Protein AF-A0A2N3HY85-F1 (afdb_monomer_lite)

Sequence (259 aa):
MSDLEIWEGVEIRKSSYRTKFVNGALMSSPVTFGGYLIYKYGKWVYERMAYGDKKKEEIPLSPFPIDDPVVTHFHPVAFVEQMRRMGDDPYTIRITREAERWTGTNKSSMTFGTFVFGSLEGFICEPYGDETTERGKDKRIPAGIYNVKWHVSGNYPKNKYTLQHKLGKKWHLDYPSFKHGVLLVYNESVPQSRGILVHAGQDGGWTEGCILPSSKQDRNLDKWNMTMADSVETLHKIFNQIEETGIENIKLVITDETE

Structure (mmCIF, N/CA/C/O backbone):
data_AF-A0A2N3HY85-F1
#
_entry.id   AF-A0A2N3HY85-F1
#
loop_
_atom_site.group_PDB
_atom_site.id
_atom_site.type_symbol
_atom_site.label_atom_id
_atom_site.label_alt_id
_atom_site.label_comp_id
_atom_site.label_asym_id
_atom_site.label_entity_id
_atom_site.label_seq_id
_atom_site.pdbx_PDB_ins_code
_atom_site.Cartn_x
_atom_site.Cartn_y
_atom_site.Cartn_z
_atom_site.occupancy
_atom_site.B_iso_or_equiv
_atom_site.auth_seq_id
_atom_site.auth_comp_id
_atom_site.auth_asym_id
_atom_site.auth_atom_id
_atom_site.pdbx_PDB_model_num
ATOM 1 N N . MET A 1 1 ? -1.611 24.538 -15.461 1.00 31.45 1 MET A N 1
ATOM 2 C CA . MET A 1 1 ? -2.821 24.600 -16.300 1.00 31.45 1 MET A CA 1
ATOM 3 C C . MET A 1 1 ? -3.925 24.001 -15.461 1.00 31.45 1 MET A C 1
ATOM 5 O O . MET A 1 1 ? -3.745 22.906 -14.955 1.00 31.45 1 MET A O 1
ATOM 9 N N . SER A 1 2 ? -4.912 24.822 -15.117 1.00 30.91 2 SER A N 1
ATOM 10 C CA . SER A 1 2 ? -6.021 24.485 -14.220 1.00 30.91 2 SER A CA 1
ATOM 11 C C . SER A 1 2 ? -7.122 23.772 -14.998 1.00 30.91 2 SER A C 1
ATOM 13 O O . SER A 1 2 ? -7.390 24.184 -16.124 1.00 30.91 2 SER A O 1
ATOM 15 N N . ASP A 1 3 ? -7.803 22.812 -14.369 1.00 34.47 3 ASP A N 1
ATOM 16 C CA . ASP A 1 3 ? -8.883 21.944 -14.894 1.00 34.47 3 ASP A CA 1
ATOM 17 C C . ASP A 1 3 ? -10.169 22.662 -15.376 1.00 34.47 3 ASP A C 1
ATOM 19 O O . ASP A 1 3 ? -11.270 22.114 -15.366 1.00 34.47 3 ASP A O 1
ATOM 23 N N . LEU A 1 4 ? -10.060 23.919 -15.801 1.00 32.38 4 LEU A N 1
ATOM 24 C CA . LEU A 1 4 ? -11.133 24.729 -16.371 1.00 32.38 4 LEU A CA 1
ATOM 25 C C . LEU A 1 4 ? -11.137 24.731 -17.910 1.00 32.38 4 LEU A C 1
ATOM 27 O O . LEU A 1 4 ? -12.119 25.179 -18.497 1.00 32.38 4 LEU A O 1
ATOM 31 N N . GLU A 1 5 ? -10.103 24.197 -18.570 1.00 36.06 5 GLU A N 1
ATOM 32 C CA . GLU A 1 5 ? -9.986 24.212 -20.042 1.00 36.06 5 GLU A CA 1
ATOM 33 C C . GLU A 1 5 ? -10.991 23.282 -20.758 1.00 36.06 5 GLU A C 1
ATOM 35 O O . GLU A 1 5 ? -11.257 23.451 -21.945 1.00 36.06 5 GLU A O 1
ATOM 40 N N . ILE A 1 6 ? -11.666 22.371 -20.042 1.00 38.81 6 ILE A N 1
ATOM 41 C CA . ILE A 1 6 ? -12.668 21.445 -20.622 1.00 38.81 6 ILE A CA 1
ATOM 42 C C . ILE A 1 6 ? -13.990 22.154 -21.005 1.00 38.81 6 ILE A C 1
ATOM 44 O O . ILE A 1 6 ? -14.913 21.538 -21.536 1.00 38.81 6 ILE A O 1
ATOM 48 N N . TRP A 1 7 ? -14.103 23.465 -20.766 1.00 37.84 7 TRP A N 1
ATOM 49 C CA . TRP A 1 7 ? -15.328 24.239 -21.005 1.00 37.84 7 TRP A CA 1
ATOM 50 C C . TRP A 1 7 ? -15.194 25.332 -22.076 1.00 37.84 7 TRP A C 1
ATOM 52 O O . TRP A 1 7 ? -16.191 25.980 -22.397 1.00 37.84 7 TRP A O 1
ATOM 62 N N . GLU A 1 8 ? -14.013 25.522 -22.678 1.00 35.22 8 GLU A N 1
ATOM 63 C CA . GLU A 1 8 ? -13.761 26.626 -23.624 1.00 35.22 8 GLU A CA 1
ATOM 64 C C . GLU A 1 8 ? -14.504 26.495 -24.970 1.00 35.22 8 GLU A C 1
ATOM 66 O O . GLU A 1 8 ? -14.631 27.472 -25.705 1.00 35.22 8 GLU A O 1
ATOM 71 N N . GLY A 1 9 ? -15.068 25.322 -25.277 1.00 32.56 9 GLY A N 1
ATOM 72 C CA . GLY A 1 9 ? -15.841 25.074 -26.502 1.00 32.56 9 GLY A CA 1
ATOM 73 C C . GLY A 1 9 ? -17.361 25.247 -26.384 1.00 32.56 9 GLY A C 1
ATOM 74 O O . GLY A 1 9 ? -18.069 25.069 -27.376 1.00 32.56 9 GLY A O 1
ATOM 75 N N . VAL A 1 10 ? -17.903 25.555 -25.199 1.00 35.84 10 VAL A N 1
ATOM 76 C CA . VAL A 1 10 ? -19.361 25.668 -25.018 1.00 35.84 10 VAL A CA 1
ATOM 77 C C . VAL A 1 10 ? -19.816 27.088 -25.347 1.00 35.84 10 VAL A C 1
ATOM 79 O O . VAL A 1 10 ? -19.805 27.981 -24.500 1.00 35.84 10 VAL A O 1
ATOM 82 N N . GLU A 1 11 ? -20.275 27.307 -26.581 1.00 35.25 11 GLU A N 1
ATOM 83 C CA . GLU A 1 11 ? -20.960 28.549 -26.942 1.00 35.25 11 GLU A CA 1
ATOM 84 C C . GLU A 1 11 ? -22.287 28.677 -26.176 1.00 35.25 11 GLU A C 1
ATOM 86 O O . GLU A 1 11 ? -23.329 28.123 -26.540 1.00 35.25 11 GLU A O 1
ATOM 91 N N . ILE A 1 12 ? -22.268 29.455 -25.094 1.00 42.28 12 ILE A N 1
ATOM 92 C CA . ILE A 1 12 ? -23.477 29.832 -24.367 1.00 42.28 12 ILE A CA 1
ATOM 93 C C . ILE A 1 12 ? -24.260 30.814 -25.240 1.00 42.28 12 ILE A C 1
ATOM 95 O O . ILE A 1 12 ? -23.844 31.958 -25.448 1.00 42.28 12 ILE A O 1
ATOM 99 N N . ARG A 1 13 ? -25.438 30.397 -25.722 1.00 34.12 13 ARG A N 1
ATOM 100 C CA . ARG A 1 13 ? -26.382 31.305 -26.389 1.00 34.12 13 ARG A CA 1
ATOM 101 C C . ARG A 1 13 ? -26.646 32.517 -25.490 1.00 34.12 13 ARG A C 1
ATOM 103 O O . ARG A 1 13 ? -27.244 32.390 -24.420 1.00 34.12 13 ARG A O 1
ATOM 110 N N . LYS A 1 14 ? -26.252 33.709 -25.954 1.00 38.56 14 LYS A N 1
ATOM 111 C CA . LYS A 1 14 ? -26.552 35.008 -25.328 1.00 38.56 14 LYS A CA 1
ATOM 112 C C . LYS A 1 14 ? -28.037 35.356 -25.459 1.00 38.56 14 LYS A C 1
ATOM 114 O O . LYS A 1 14 ? -28.385 36.298 -26.152 1.00 38.56 14 LYS A O 1
ATOM 119 N N . SER A 1 15 ? -28.909 34.599 -24.807 1.00 42.94 15 SER A N 1
ATOM 120 C CA . SER A 1 15 ? -30.218 35.066 -24.339 1.00 42.94 15 SER A CA 1
ATOM 121 C C . SER A 1 15 ? -31.010 33.886 -23.790 1.00 42.94 15 SER A C 1
ATOM 123 O O . SER A 1 15 ? -31.698 33.184 -24.525 1.00 42.94 15 SER A O 1
ATOM 125 N N . SER A 1 16 ? -30.993 33.702 -22.478 1.00 38.34 16 SER A N 1
ATOM 126 C CA . SER A 1 16 ? -32.248 33.607 -21.735 1.00 38.34 16 SER A CA 1
ATOM 127 C C . SER A 1 16 ? -31.949 33.790 -20.252 1.00 38.34 16 SER A C 1
ATOM 129 O O . SER A 1 16 ? -30.947 33.304 -19.740 1.00 38.34 16 SER A O 1
ATOM 131 N N . TYR A 1 17 ? -32.839 34.474 -19.544 1.00 42.66 17 TYR A N 1
ATOM 132 C CA . TYR A 1 17 ? -32.814 34.668 -18.091 1.00 42.66 17 TYR A CA 1
ATOM 133 C C . TYR A 1 17 ? -32.912 33.347 -17.271 1.00 42.66 17 TYR A C 1
ATOM 135 O O . TYR A 1 17 ? -33.248 33.391 -16.091 1.00 42.66 17 TYR A O 1
ATOM 143 N N . ARG A 1 18 ? -32.689 32.165 -17.875 1.00 42.69 18 ARG A N 1
ATOM 144 C CA . ARG A 1 18 ? -33.184 30.854 -17.405 1.00 42.69 18 ARG A CA 1
ATOM 145 C C . ARG A 1 18 ? -32.121 29.813 -17.036 1.00 42.69 18 ARG A C 1
ATOM 147 O O . ARG A 1 18 ? -32.484 28.684 -16.725 1.00 42.69 18 ARG A O 1
ATOM 154 N N . THR A 1 19 ? -30.847 30.181 -17.000 1.00 40.78 19 THR A N 1
ATOM 155 C CA . THR A 1 19 ? -29.770 29.316 -16.492 1.00 40.78 19 THR A CA 1
ATOM 156 C C . THR A 1 19 ? -28.848 30.135 -15.603 1.00 40.78 19 THR A C 1
ATOM 158 O O . THR A 1 19 ? -28.268 31.127 -16.044 1.00 40.78 19 THR A O 1
ATOM 161 N N . LYS A 1 20 ? -28.734 29.733 -14.334 1.00 39.31 20 LYS A N 1
ATOM 162 C CA . LYS A 1 20 ? -27.760 30.271 -13.381 1.00 39.31 20 LYS A CA 1
ATOM 163 C C . LYS A 1 20 ? -27.067 29.114 -12.680 1.00 39.31 20 LYS A C 1
ATOM 165 O O . LYS A 1 20 ? -27.724 28.180 -12.226 1.00 39.31 20 LYS A O 1
ATOM 170 N N . PHE A 1 21 ? -25.751 29.221 -12.566 1.00 37.00 21 PHE A N 1
ATOM 171 C CA . PHE A 1 21 ? -24.976 28.413 -11.640 1.00 37.00 21 PHE A CA 1
ATOM 172 C C . PHE A 1 21 ? -25.095 29.022 -10.244 1.00 37.00 21 PHE A C 1
ATOM 174 O O . PHE A 1 21 ? -24.866 30.220 -10.068 1.00 37.00 21 PHE A O 1
ATOM 181 N N . VAL A 1 22 ? -25.463 28.209 -9.257 1.00 37.78 22 VAL A N 1
ATOM 182 C CA . VAL A 1 22 ? -25.416 28.581 -7.837 1.00 37.78 22 VAL A CA 1
ATOM 183 C C . VAL A 1 22 ? -24.735 27.434 -7.100 1.00 37.78 22 VAL A C 1
ATOM 185 O O . VAL A 1 22 ? -25.190 26.298 -7.192 1.00 37.78 22 VAL A O 1
ATOM 188 N N . ASN A 1 23 ? -23.624 27.721 -6.414 1.00 32.78 23 ASN A N 1
ATOM 189 C CA . ASN A 1 23 ? -22.824 26.745 -5.659 1.00 32.78 23 ASN A CA 1
ATOM 190 C C . ASN A 1 23 ? -22.474 25.461 -6.444 1.00 32.78 23 ASN A C 1
ATOM 192 O O . ASN A 1 23 ? -22.639 24.356 -5.938 1.00 32.78 23 ASN A O 1
ATOM 196 N N . GLY A 1 24 ? -22.014 25.601 -7.693 1.00 32.97 24 GLY A N 1
ATOM 197 C CA . GLY A 1 24 ? -21.497 24.478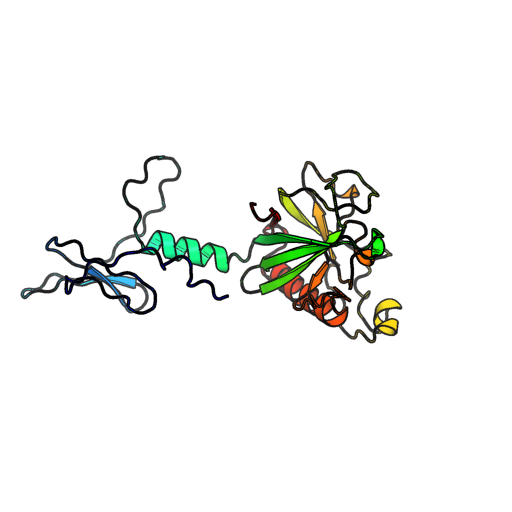 -8.491 1.00 32.97 24 GLY A CA 1
ATOM 198 C C . GLY A 1 24 ? -22.545 23.590 -9.176 1.00 32.97 24 GLY A C 1
ATOM 199 O O . GLY A 1 24 ? -22.165 22.670 -9.890 1.00 32.97 24 GLY A O 1
ATOM 200 N N . ALA A 1 25 ? -23.845 23.869 -9.028 1.00 32.47 25 ALA A N 1
ATOM 201 C CA . ALA A 1 25 ? -24.909 23.123 -9.703 1.00 32.47 25 ALA A CA 1
ATOM 202 C C . ALA A 1 25 ? -25.539 23.924 -10.858 1.00 32.47 25 ALA A C 1
ATOM 204 O O . ALA A 1 25 ? -25.878 25.103 -10.701 1.00 32.47 25 ALA A O 1
ATOM 205 N N . LEU A 1 26 ? -25.733 23.270 -12.011 1.00 37.19 26 LEU A N 1
ATOM 206 C CA . LEU A 1 26 ? -26.464 23.824 -13.153 1.00 37.19 26 LEU A CA 1
ATOM 207 C C . LEU A 1 26 ? -27.973 23.668 -12.920 1.00 37.19 26 LEU A C 1
ATOM 209 O O . LEU A 1 26 ? -28.539 22.589 -13.083 1.00 37.19 26 LEU A O 1
ATOM 213 N N . MET A 1 27 ? -28.644 24.765 -12.575 1.00 39.94 27 MET A N 1
ATOM 214 C CA . MET A 1 27 ? -30.104 24.802 -12.503 1.00 39.94 27 MET A CA 1
ATOM 215 C C . MET A 1 27 ? -30.667 25.078 -13.901 1.00 39.94 27 MET A C 1
ATOM 217 O O . MET A 1 27 ? -30.666 26.225 -14.355 1.00 39.94 27 MET A O 1
ATOM 221 N N . SER A 1 28 ? -31.164 24.042 -14.583 1.00 37.53 28 SER A N 1
ATOM 222 C CA . SER A 1 28 ? -32.059 24.218 -15.732 1.00 37.53 28 SER A CA 1
ATOM 223 C C . SER A 1 28 ? -33.495 23.954 -15.277 1.00 37.53 28 SER A C 1
ATOM 225 O O . SER A 1 28 ? -33.798 22.916 -14.696 1.00 37.53 28 SER A O 1
ATOM 227 N N . SER A 1 29 ? -34.380 24.937 -15.451 1.00 38.25 29 SER A N 1
ATOM 228 C CA . SER A 1 29 ? -35.805 24.751 -15.159 1.00 38.25 29 SER A CA 1
ATOM 229 C C . SER A 1 29 ? -36.490 24.101 -16.362 1.00 38.25 29 SER A C 1
ATOM 231 O O . SER A 1 29 ? -36.553 24.750 -17.412 1.00 38.25 29 SER A O 1
ATOM 233 N N . PRO A 1 30 ? -37.074 22.895 -16.251 1.00 32.38 30 PRO A N 1
ATOM 234 C CA . PRO A 1 30 ? -38.136 22.522 -17.165 1.00 32.38 30 PRO A CA 1
ATOM 235 C C . PRO A 1 30 ? -39.360 23.393 -16.855 1.00 32.38 30 PRO A C 1
ATOM 237 O O . PRO A 1 30 ? -39.782 23.537 -15.707 1.00 32.38 30 PRO A O 1
ATOM 240 N N . VAL A 1 31 ? -39.920 24.025 -17.888 1.00 38.62 31 VAL A N 1
ATOM 241 C CA . VAL A 1 31 ? -41.194 24.742 -17.782 1.00 38.62 31 VAL A CA 1
ATOM 242 C C . VAL A 1 31 ? -42.306 23.703 -17.767 1.00 38.62 31 VAL A C 1
ATOM 244 O O . VAL A 1 31 ? -42.871 23.383 -18.805 1.00 38.62 31 VAL A O 1
ATOM 247 N N . THR A 1 32 ? -42.636 23.186 -16.590 1.00 33.09 32 THR A N 1
ATOM 248 C CA . THR A 1 32 ? -43.916 22.516 -16.358 1.00 33.09 32 THR A CA 1
ATOM 249 C C . THR A 1 32 ? -44.412 22.872 -14.967 1.00 33.09 32 THR A C 1
ATOM 251 O O . THR A 1 32 ? -43.704 22.715 -13.977 1.00 33.09 32 THR A O 1
ATOM 254 N N . PHE A 1 33 ? -45.626 23.413 -14.915 1.00 36.22 33 PHE A N 1
ATOM 255 C CA . PHE A 1 33 ? -46.340 23.776 -13.698 1.00 36.22 33 PHE A CA 1
ATOM 256 C C . PHE A 1 33 ? -46.349 22.626 -12.680 1.00 36.22 33 PHE A C 1
ATOM 258 O O . PHE A 1 33 ? -46.958 21.589 -12.922 1.00 36.22 33 PHE A O 1
ATOM 265 N N . GLY A 1 34 ? -45.749 22.855 -11.512 1.00 41.88 34 GLY A N 1
ATOM 266 C CA . GLY A 1 34 ? -45.883 21.978 -10.350 1.00 41.88 34 GLY A CA 1
ATOM 267 C C . GLY A 1 34 ? -44.566 21.804 -9.610 1.00 41.88 34 GLY A C 1
ATOM 268 O O . GLY A 1 34 ? -43.645 21.258 -10.183 1.00 41.88 34 GLY A O 1
ATOM 269 N N . GLY A 1 35 ? -44.527 22.294 -8.363 1.00 43.19 35 GLY A N 1
ATOM 270 C CA . GLY A 1 35 ? -43.613 21.949 -7.258 1.00 43.19 35 GLY A CA 1
ATOM 271 C C . GLY A 1 35 ? -42.123 21.708 -7.552 1.00 43.19 35 GLY A C 1
ATOM 272 O O . GLY A 1 35 ? -41.765 20.868 -8.359 1.00 43.19 35 GLY A O 1
ATOM 273 N N . TYR A 1 36 ? -41.227 22.336 -6.790 1.00 46.94 36 TYR A N 1
ATOM 274 C CA . TYR A 1 36 ? -39.807 21.956 -6.780 1.00 46.94 36 TYR A CA 1
ATOM 275 C C . TYR A 1 36 ? -39.421 21.311 -5.443 1.00 46.94 36 TYR A C 1
ATOM 277 O O . TYR A 1 36 ? -39.999 21.605 -4.393 1.00 46.94 36 TYR A O 1
ATOM 285 N N . LEU A 1 37 ? -38.461 20.387 -5.506 1.00 44.91 37 LEU A N 1
ATOM 286 C CA . LEU A 1 37 ? -37.973 19.611 -4.370 1.00 44.91 37 LEU A CA 1
ATOM 287 C C . LEU A 1 37 ? -36.921 20.420 -3.595 1.00 44.91 37 LEU A C 1
ATOM 289 O O . LEU A 1 37 ? -35.971 20.929 -4.187 1.00 44.91 37 LEU A O 1
ATOM 293 N N . ILE A 1 38 ? -37.070 20.530 -2.276 1.00 48.28 38 ILE A N 1
ATOM 294 C CA . ILE A 1 38 ? -36.160 21.272 -1.394 1.00 48.28 38 ILE A CA 1
ATOM 295 C C . ILE A 1 38 ? -35.787 20.423 -0.175 1.00 48.28 38 ILE A C 1
ATOM 297 O O . ILE A 1 38 ? -36.631 19.731 0.392 1.00 48.28 38 ILE A O 1
ATOM 301 N N . TYR A 1 39 ? -34.526 20.510 0.257 1.00 43.84 39 TYR A N 1
ATOM 302 C CA . TYR A 1 39 ? -34.030 19.857 1.470 1.00 43.84 39 TYR A CA 1
ATOM 303 C C . TYR A 1 39 ? -34.076 20.823 2.662 1.00 43.84 39 TYR A C 1
ATOM 305 O O . TYR A 1 39 ? -33.397 21.852 2.665 1.00 43.84 39 TYR A O 1
ATOM 313 N N . LYS A 1 40 ? -34.898 20.516 3.671 1.00 49.50 40 LYS A N 1
ATOM 314 C CA . LYS A 1 40 ? -35.093 21.329 4.886 1.00 49.50 40 LYS A CA 1
ATOM 315 C C . LYS A 1 40 ? -35.215 20.398 6.097 1.00 49.50 40 LYS A C 1
ATOM 317 O O . LYS A 1 40 ? -35.937 19.409 6.043 1.00 49.50 40 LYS A O 1
ATOM 322 N N . TYR A 1 41 ? -34.538 20.726 7.200 1.00 47.53 41 TYR A N 1
ATOM 323 C CA . TYR A 1 41 ? -34.615 19.989 8.477 1.00 47.53 41 TYR A CA 1
ATOM 324 C C . TYR A 1 41 ? -34.369 18.470 8.367 1.00 47.53 41 TYR A C 1
ATOM 326 O O . TYR A 1 41 ? -35.075 17.680 8.987 1.00 47.53 41 TYR A O 1
ATOM 334 N N . GLY A 1 42 ? -33.387 18.057 7.561 1.00 44.25 42 GLY A N 1
ATOM 335 C CA . GLY A 1 42 ? -33.012 16.644 7.430 1.00 44.25 42 GLY A CA 1
ATOM 336 C C . GLY A 1 42 ? -33.927 15.802 6.533 1.00 44.25 42 GLY A C 1
ATOM 337 O O . GLY A 1 42 ? -33.817 14.581 6.550 1.00 44.25 42 GLY A O 1
ATOM 338 N N . LYS A 1 43 ? -34.835 16.417 5.760 1.00 46.16 43 LYS A N 1
ATOM 339 C CA . LYS A 1 43 ? -35.718 15.699 4.829 1.00 46.16 43 LYS A CA 1
ATOM 340 C C . LYS A 1 43 ? -36.044 16.470 3.551 1.00 46.16 43 LYS A C 1
ATOM 342 O O . LYS A 1 43 ? -35.976 17.701 3.511 1.00 46.16 43 LYS A O 1
ATOM 347 N N . TRP A 1 44 ? -36.413 15.726 2.508 1.00 46.47 44 TRP A N 1
ATOM 348 C CA . TRP A 1 44 ? -36.859 16.260 1.219 1.00 46.47 44 TRP A CA 1
ATOM 349 C C . TRP A 1 44 ? -38.352 16.584 1.252 1.00 46.47 44 TRP A C 1
ATOM 351 O O . TRP A 1 44 ? -39.167 15.761 1.665 1.00 46.47 44 TRP A O 1
ATOM 361 N N . VAL A 1 45 ? -38.712 17.788 0.813 1.00 46.41 45 VAL A N 1
ATOM 362 C CA . VAL A 1 45 ? -40.092 18.284 0.783 1.00 46.41 45 VAL A CA 1
ATOM 363 C C . VAL A 1 45 ? -40.383 19.000 -0.533 1.00 46.41 45 VAL A C 1
ATOM 365 O O . VAL A 1 45 ? -39.532 19.713 -1.063 1.00 46.41 45 VAL A O 1
ATOM 368 N N . TYR A 1 46 ? -41.600 18.834 -1.053 1.00 54.53 46 TYR A N 1
ATOM 369 C CA . TYR A 1 46 ? -42.094 19.618 -2.186 1.00 54.53 46 TYR A CA 1
ATOM 370 C C . TYR A 1 46 ? -42.572 20.996 -1.720 1.00 54.53 46 TYR A C 1
ATOM 372 O O . TYR A 1 46 ? -43.401 21.101 -0.816 1.00 54.53 46 TYR A O 1
ATOM 380 N N . GLU A 1 47 ? -42.098 22.053 -2.376 1.00 47.47 47 GLU A N 1
ATOM 381 C CA . GLU A 1 47 ? -42.576 23.421 -2.175 1.00 47.47 47 GLU A CA 1
ATOM 382 C C . GLU A 1 47 ? -43.218 23.908 -3.485 1.00 47.47 47 GLU A C 1
ATOM 384 O O . GLU A 1 47 ? -42.580 23.973 -4.537 1.00 47.47 47 GLU A O 1
ATOM 389 N N . ARG A 1 48 ? -44.530 24.172 -3.455 1.00 45.91 48 ARG A N 1
ATOM 390 C CA . ARG A 1 48 ? -45.298 24.653 -4.613 1.00 45.91 48 ARG A CA 1
ATOM 391 C C . ARG A 1 48 ? -45.492 26.165 -4.464 1.00 45.91 48 ARG A C 1
ATOM 393 O O . ARG A 1 48 ? -46.129 26.596 -3.510 1.00 45.91 48 ARG A O 1
ATOM 400 N N . MET A 1 49 ? -44.984 26.977 -5.394 1.00 47.72 49 MET A N 1
ATOM 401 C CA . MET A 1 49 ? -45.337 28.404 -5.435 1.00 47.72 49 MET A CA 1
ATOM 402 C C . MET A 1 49 ? -46.706 28.582 -6.103 1.00 47.72 49 MET A C 1
ATOM 404 O O . MET A 1 49 ? -46.784 28.528 -7.326 1.00 47.72 49 MET A O 1
ATOM 408 N N . ALA A 1 50 ? -47.773 28.746 -5.314 1.00 40.56 50 ALA A N 1
ATOM 409 C CA . ALA A 1 50 ? -48.894 29.676 -5.546 1.00 40.56 50 ALA A CA 1
ATOM 410 C C . ALA A 1 50 ? -50.073 29.404 -4.586 1.00 40.56 50 ALA A C 1
ATOM 412 O O . ALA A 1 50 ? -50.307 28.272 -4.175 1.00 40.56 50 ALA A O 1
ATOM 413 N N . TYR A 1 51 ? -50.780 30.495 -4.275 1.00 39.78 51 TYR A N 1
ATOM 414 C CA . TYR A 1 51 ? -51.902 30.705 -3.348 1.00 39.78 51 TYR A CA 1
ATOM 415 C C . TYR A 1 51 ? -52.898 29.533 -3.212 1.00 39.78 51 TYR A C 1
ATOM 417 O O . TYR A 1 51 ? -53.506 29.116 -4.196 1.00 39.78 51 TYR A O 1
ATOM 425 N N . GLY A 1 52 ? -53.126 29.076 -1.975 1.00 50.12 52 GLY A N 1
ATOM 426 C CA . GLY A 1 52 ? -54.135 28.065 -1.632 1.00 50.12 52 GLY A CA 1
ATOM 427 C C . GLY A 1 52 ? -53.523 26.722 -1.230 1.00 50.12 52 GLY A C 1
ATOM 428 O O . GLY A 1 52 ? -53.104 25.934 -2.074 1.00 50.12 52 GLY A O 1
ATOM 429 N N . ASP A 1 53 ? -53.481 26.490 0.080 1.00 46.72 53 ASP A N 1
ATOM 430 C CA . ASP A 1 53 ? -52.900 25.345 0.786 1.00 46.72 53 ASP A CA 1
ATOM 431 C C . ASP A 1 53 ? -53.093 23.963 0.138 1.00 46.72 53 ASP A C 1
ATOM 433 O O . ASP A 1 53 ? -54.222 23.549 -0.129 1.00 46.72 53 ASP A O 1
ATOM 437 N N . LYS A 1 54 ? -52.009 23.168 0.083 1.00 47.09 54 LYS A N 1
ATOM 438 C CA . LYS A 1 54 ? -52.050 21.720 0.373 1.00 47.09 54 LYS A CA 1
ATOM 439 C C . LYS A 1 54 ? -50.800 21.276 1.146 1.00 47.09 54 LYS A C 1
ATOM 441 O O . LYS A 1 54 ? -49.692 21.732 0.879 1.00 47.09 54 LYS A O 1
ATOM 446 N N . LYS A 1 55 ? -51.028 20.424 2.153 1.00 47.75 55 LYS A N 1
ATOM 447 C CA . LYS A 1 55 ? -50.075 19.998 3.193 1.00 47.75 55 LYS A CA 1
ATOM 448 C C . LYS A 1 55 ? -48.874 19.217 2.647 1.00 47.75 55 LYS A C 1
ATOM 450 O O . LYS A 1 55 ? -48.992 18.461 1.693 1.00 47.75 55 LYS A O 1
ATOM 455 N N . LYS A 1 56 ? -47.749 19.385 3.354 1.00 47.97 56 LYS A N 1
ATOM 456 C CA . LYS A 1 56 ? -46.490 18.632 3.257 1.00 47.97 56 LYS A CA 1
ATOM 457 C C . LYS A 1 56 ? -46.760 17.121 3.287 1.00 47.97 56 LYS A C 1
ATOM 459 O O . LYS A 1 56 ? -47.180 16.617 4.325 1.00 47.97 56 LYS A O 1
ATOM 464 N N . GLU A 1 57 ? -46.486 16.423 2.192 1.00 48.16 57 GLU A N 1
ATOM 465 C CA . GLU A 1 57 ? -46.436 14.957 2.159 1.00 48.16 57 GLU A CA 1
ATOM 466 C C . GLU A 1 57 ? -44.976 14.493 2.182 1.00 48.16 57 GLU A C 1
ATOM 468 O O . GLU A 1 57 ? -44.106 15.081 1.537 1.00 48.16 57 GLU A O 1
ATOM 473 N N . GLU A 1 58 ? -44.708 13.475 2.995 1.00 42.28 58 GLU A N 1
ATOM 474 C CA . GLU A 1 58 ? -43.400 12.847 3.175 1.00 42.28 58 GLU A CA 1
ATOM 475 C C . GLU A 1 58 ? -43.291 11.658 2.215 1.00 42.28 58 GLU A C 1
ATOM 477 O O . GLU A 1 58 ? -44.224 10.862 2.109 1.00 42.28 58 GLU A O 1
ATOM 482 N N . ILE A 1 59 ? -42.182 11.557 1.478 1.00 45.78 59 ILE A N 1
ATOM 483 C CA . ILE A 1 59 ? -41.995 10.503 0.473 1.00 45.78 59 ILE A CA 1
ATOM 484 C C . ILE A 1 59 ? -41.291 9.309 1.135 1.00 45.78 59 ILE A C 1
ATOM 486 O O . ILE A 1 59 ? -40.209 9.499 1.697 1.00 45.78 59 ILE A O 1
ATOM 490 N N . PRO A 1 60 ? -41.837 8.082 1.056 1.00 42.47 60 PRO A N 1
ATOM 491 C CA . PRO A 1 60 ? -41.111 6.888 1.469 1.00 42.47 60 PRO A CA 1
ATOM 492 C C . PRO A 1 60 ? -39.964 6.590 0.493 1.00 42.47 60 PRO A C 1
ATOM 494 O O . PRO A 1 60 ? -40.134 6.629 -0.725 1.00 42.47 60 PRO A O 1
ATOM 497 N N . LEU A 1 61 ? -38.785 6.280 1.033 1.00 41.25 61 LEU A N 1
ATOM 498 C CA . LEU A 1 61 ? -37.627 5.853 0.247 1.00 41.25 61 LEU A CA 1
ATOM 499 C C . LEU A 1 61 ? -37.901 4.465 -0.351 1.00 41.25 61 LEU A C 1
ATOM 501 O O . LEU A 1 61 ? -38.089 3.505 0.393 1.00 41.25 61 LEU A O 1
ATOM 505 N N . SER A 1 62 ? -37.906 4.352 -1.681 1.00 40.31 62 SER A N 1
ATOM 506 C CA . SER A 1 62 ? -37.924 3.054 -2.364 1.00 40.31 62 SER A CA 1
ATOM 507 C C . SER A 1 62 ? -36.491 2.589 -2.634 1.00 40.31 62 SER A C 1
ATOM 509 O O . SER A 1 62 ? -35.678 3.405 -3.083 1.00 40.31 62 SER A O 1
ATOM 511 N N . PRO A 1 63 ? -36.156 1.306 -2.408 1.00 39.66 63 PRO A N 1
ATOM 512 C CA . PRO A 1 63 ? -34.897 0.745 -2.877 1.00 39.66 63 PRO A CA 1
ATOM 513 C C . PRO A 1 63 ? -34.822 0.793 -4.409 1.00 39.66 63 PRO A C 1
ATOM 515 O O . PRO A 1 63 ? -35.844 0.753 -5.100 1.00 39.66 63 PRO A O 1
ATOM 518 N N . PHE A 1 64 ? -33.599 0.916 -4.922 1.00 39.81 64 PHE A N 1
ATOM 519 C CA . PHE A 1 64 ? -33.314 0.980 -6.354 1.00 39.81 64 PHE A CA 1
ATOM 520 C C . PHE A 1 64 ? -33.601 -0.385 -7.009 1.00 39.81 64 PHE A C 1
ATOM 522 O O . PHE A 1 64 ? -33.178 -1.401 -6.451 1.00 39.81 64 PHE A O 1
ATOM 529 N N . PRO A 1 65 ? -34.290 -0.447 -8.163 1.00 42.75 65 PRO A N 1
ATOM 530 C CA . PRO A 1 65 ? -34.461 -1.700 -8.889 1.00 42.75 65 PRO A CA 1
ATOM 531 C C . PRO A 1 65 ? -33.111 -2.118 -9.490 1.00 42.75 65 PRO A C 1
ATOM 533 O O . PRO A 1 65 ? -32.535 -1.387 -10.290 1.00 42.75 65 PRO A O 1
ATOM 536 N N . ILE A 1 66 ? -32.587 -3.268 -9.060 1.00 45.72 66 ILE A N 1
ATOM 537 C CA . ILE A 1 66 ? -31.297 -3.816 -9.521 1.00 45.72 66 ILE A CA 1
ATOM 538 C C . ILE A 1 66 ? -31.452 -4.562 -10.861 1.00 45.72 66 ILE A C 1
ATOM 540 O O . ILE A 1 66 ? -30.491 -4.668 -11.617 1.00 45.72 66 ILE A O 1
ATOM 544 N N . ASP A 1 67 ? -32.669 -5.004 -11.192 1.00 45.16 67 ASP A N 1
ATOM 545 C CA . ASP A 1 67 ? -32.915 -5.975 -12.268 1.00 45.16 67 ASP A CA 1
ATOM 546 C C . ASP A 1 67 ? -33.538 -5.381 -13.552 1.00 45.16 67 ASP A C 1
ATOM 548 O O . ASP A 1 67 ? -33.918 -6.135 -14.447 1.00 45.16 67 ASP A O 1
ATOM 552 N N . ASP A 1 68 ? -33.652 -4.051 -13.676 1.00 42.12 68 ASP A N 1
ATOM 553 C CA . ASP A 1 68 ? -34.229 -3.392 -14.863 1.00 42.12 68 ASP A CA 1
ATOM 554 C C . ASP A 1 68 ? -33.173 -2.523 -15.586 1.00 42.12 68 ASP A C 1
ATOM 556 O O . ASP A 1 68 ? -32.713 -1.524 -15.026 1.00 42.12 68 ASP A O 1
ATOM 560 N N . PRO A 1 69 ? -32.734 -2.880 -16.813 1.00 43.78 69 PRO A N 1
ATOM 561 C CA . PRO A 1 69 ? -31.603 -2.234 -17.480 1.00 43.78 69 PRO A CA 1
ATOM 562 C C . PRO A 1 69 ? -31.938 -0.885 -18.137 1.00 43.78 69 PRO A C 1
ATOM 564 O O . PRO A 1 69 ? -31.053 -0.270 -18.736 1.00 43.78 69 PRO A O 1
ATOM 567 N N . VAL A 1 70 ? -33.182 -0.397 -18.062 1.00 37.81 70 VAL A N 1
ATOM 568 C CA . VAL A 1 70 ? -33.582 0.856 -18.723 1.00 37.81 70 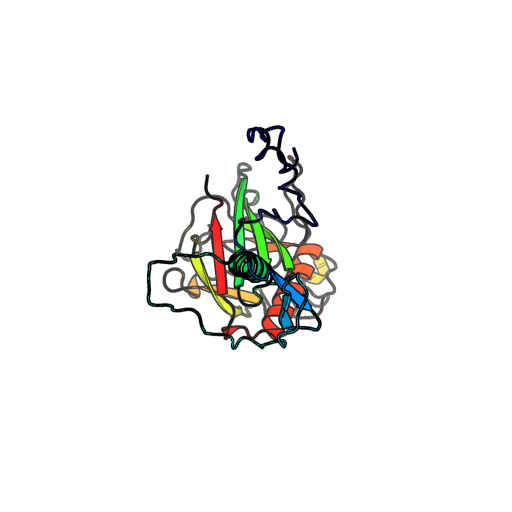VAL A CA 1
ATOM 569 C C . VAL A 1 70 ? -33.843 1.961 -17.698 1.00 37.81 70 VAL A C 1
ATOM 571 O O . VAL A 1 70 ? -34.962 2.189 -17.246 1.00 37.81 70 VAL A O 1
ATOM 574 N N . VAL A 1 71 ? -32.792 2.714 -17.366 1.00 39.94 71 VAL A N 1
ATOM 575 C CA . VAL A 1 71 ? -32.899 3.928 -16.542 1.00 39.94 71 VAL A CA 1
ATOM 576 C C . VAL A 1 71 ? -33.421 5.080 -17.408 1.00 39.94 71 VAL A C 1
ATOM 578 O O . VAL A 1 71 ? -32.664 5.728 -18.126 1.00 39.94 71 VAL A O 1
ATOM 581 N N . THR A 1 72 ? -34.725 5.362 -17.355 1.00 39.09 72 THR A N 1
ATOM 582 C CA . THR A 1 72 ? -35.348 6.441 -18.151 1.00 39.09 72 THR A CA 1
ATOM 583 C C . THR A 1 72 ? -35.295 7.824 -17.493 1.00 39.09 72 THR A C 1
ATOM 585 O O . THR A 1 72 ? -35.690 8.813 -18.113 1.00 39.09 72 THR A O 1
ATOM 588 N N . HIS A 1 73 ? -34.808 7.937 -16.253 1.00 42.75 73 HIS A N 1
ATOM 589 C CA . HIS A 1 73 ? -34.679 9.223 -15.569 1.00 42.75 73 HIS A CA 1
ATOM 590 C C . HIS A 1 73 ? -33.566 9.198 -14.513 1.00 42.75 73 HIS A C 1
ATOM 592 O O . HIS A 1 73 ? -33.688 8.550 -13.476 1.00 42.75 73 HIS A O 1
ATOM 598 N N . PHE A 1 74 ? -32.492 9.951 -14.755 1.00 38.31 74 PHE A N 1
ATOM 599 C CA . PHE A 1 74 ? -31.488 10.244 -13.737 1.00 38.31 74 PHE A CA 1
ATOM 600 C C . PHE A 1 74 ? -31.945 11.454 -12.927 1.00 38.31 74 PHE A C 1
ATOM 602 O O . PHE A 1 74 ? -31.943 12.580 -13.423 1.00 38.31 74 PHE A O 1
ATOM 609 N N . HIS A 1 75 ? -32.319 11.238 -11.666 1.00 43.38 75 HIS A N 1
ATOM 610 C CA . HIS A 1 75 ? -32.496 12.356 -10.748 1.00 43.38 75 HIS A CA 1
ATOM 611 C C . HIS A 1 75 ? -31.098 12.938 -10.458 1.00 43.38 75 HIS A C 1
ATOM 613 O O . HIS A 1 75 ? -30.246 12.194 -9.967 1.00 43.38 75 HIS A O 1
ATOM 619 N N . PRO A 1 76 ? -30.817 14.232 -10.712 1.00 49.69 76 PRO A N 1
ATOM 620 C CA . PRO A 1 76 ? -29.470 14.801 -10.557 1.00 49.69 76 PRO A CA 1
ATOM 621 C C . PRO A 1 76 ? -28.881 14.586 -9.155 1.00 49.69 76 PRO A C 1
ATOM 623 O O . PRO A 1 76 ? -27.681 14.405 -8.990 1.00 49.69 76 PRO A O 1
ATOM 626 N N . VAL A 1 77 ? -29.752 14.527 -8.143 1.00 44.03 77 VAL A N 1
ATOM 627 C CA . VAL A 1 77 ? -29.396 14.215 -6.751 1.00 44.03 77 VAL A CA 1
ATOM 628 C C . VAL A 1 77 ? -28.853 12.791 -6.595 1.00 44.03 77 VAL A C 1
ATOM 630 O O . VAL A 1 77 ? -27.893 12.606 -5.863 1.00 44.03 77 VAL A O 1
ATOM 633 N N . ALA A 1 78 ? -29.406 11.795 -7.293 1.00 41.97 78 ALA A N 1
ATOM 634 C CA . ALA A 1 78 ? -28.917 10.416 -7.220 1.00 41.97 78 ALA A CA 1
ATOM 635 C C . ALA A 1 78 ? -27.513 10.286 -7.829 1.00 41.97 78 ALA A C 1
ATOM 637 O O . ALA A 1 78 ? -26.670 9.595 -7.271 1.00 41.97 78 ALA A O 1
ATOM 638 N N . PHE A 1 79 ? -27.237 11.021 -8.911 1.00 45.34 79 PHE A N 1
ATOM 639 C CA . PHE A 1 79 ? -25.906 11.088 -9.513 1.00 45.34 79 PHE A CA 1
ATOM 640 C C . PHE A 1 79 ? -24.894 11.791 -8.595 1.00 45.34 79 PHE A C 1
ATOM 642 O O . PHE A 1 79 ? -23.805 11.275 -8.372 1.00 45.34 79 PHE A O 1
ATOM 649 N N . VAL A 1 80 ? -25.260 12.927 -7.992 1.00 48.78 80 VAL A N 1
ATOM 650 C CA . VAL A 1 80 ? -24.386 13.665 -7.058 1.00 48.78 80 VAL A CA 1
ATOM 651 C C . VAL A 1 80 ? -24.142 12.891 -5.758 1.00 48.78 80 VAL A C 1
ATOM 653 O O . VAL A 1 80 ? -23.020 12.875 -5.262 1.00 48.78 80 VAL A O 1
ATOM 656 N N . GLU A 1 81 ? -25.153 12.212 -5.215 1.00 43.53 81 GLU A N 1
ATOM 657 C CA . GLU A 1 81 ? -25.002 11.338 -4.043 1.00 43.53 81 GLU A CA 1
ATOM 658 C C . GLU A 1 81 ? -24.159 10.098 -4.365 1.00 43.53 81 GLU A C 1
ATOM 660 O O . GLU A 1 81 ? -23.344 9.683 -3.549 1.00 43.53 81 GLU A O 1
ATOM 665 N N . GLN A 1 82 ? -24.279 9.532 -5.568 1.00 43.34 82 GLN A N 1
ATOM 666 C CA . GLN A 1 82 ? -23.412 8.446 -6.029 1.00 43.34 82 GLN A CA 1
ATOM 667 C C . GLN A 1 82 ? -21.960 8.911 -6.233 1.00 43.34 82 GLN A C 1
ATOM 669 O O . GLN A 1 82 ? -21.038 8.199 -5.846 1.00 43.34 82 GLN A O 1
ATOM 674 N N . MET A 1 83 ? -21.750 10.126 -6.747 1.00 41.06 83 MET A N 1
ATOM 675 C CA . MET A 1 83 ? -20.425 10.752 -6.860 1.00 41.06 83 MET A CA 1
ATOM 676 C C . MET A 1 83 ? -19.817 11.064 -5.482 1.00 41.06 83 MET A C 1
ATOM 678 O O . MET A 1 83 ? -18.642 10.792 -5.262 1.00 41.06 83 MET A O 1
ATOM 682 N N . ARG A 1 84 ? -20.615 11.544 -4.515 1.00 42.69 84 ARG A N 1
ATOM 683 C CA . ARG A 1 84 ? -20.190 11.707 -3.110 1.00 42.69 84 ARG A CA 1
ATOM 684 C C . ARG A 1 84 ? -19.823 10.379 -2.451 1.00 42.69 84 ARG A C 1
ATOM 686 O O . ARG A 1 84 ? -18.809 10.299 -1.771 1.00 42.69 84 ARG A O 1
ATOM 693 N N . ARG A 1 85 ? -20.601 9.322 -2.696 1.00 47.72 85 ARG A N 1
ATOM 694 C CA . ARG A 1 85 ? -20.313 7.966 -2.195 1.00 47.72 85 ARG A CA 1
ATOM 695 C C . ARG A 1 85 ? -19.026 7.371 -2.763 1.00 47.72 85 ARG A C 1
ATOM 697 O O . ARG A 1 85 ? -18.432 6.534 -2.101 1.00 47.72 85 ARG A O 1
ATOM 704 N N . MET A 1 86 ? -18.584 7.790 -3.950 1.00 48.12 86 MET A N 1
ATOM 705 C CA . MET A 1 86 ? -17.288 7.366 -4.492 1.00 48.12 86 MET A CA 1
ATOM 706 C C . MET A 1 86 ? -16.098 8.047 -3.799 1.00 48.12 86 MET A C 1
ATOM 708 O O . MET A 1 86 ? -15.019 7.462 -3.782 1.00 48.12 86 MET A O 1
ATOM 712 N N . GLY A 1 87 ? -16.289 9.244 -3.230 1.00 49.44 87 GLY A N 1
ATOM 713 C CA . GLY A 1 87 ? -15.244 9.992 -2.518 1.00 49.44 87 GLY A CA 1
ATOM 714 C C . GLY A 1 87 ? -15.067 9.605 -1.046 1.00 49.44 87 GLY A C 1
ATOM 715 O O . GLY A 1 87 ? -13.975 9.762 -0.525 1.00 49.44 87 GLY A O 1
ATOM 716 N N . ASP A 1 88 ? -16.104 9.059 -0.401 1.00 61.56 88 ASP A N 1
ATOM 717 C CA . ASP A 1 88 ? -16.107 8.733 1.037 1.00 61.56 88 ASP A CA 1
ATOM 718 C C . ASP A 1 88 ? -16.274 7.228 1.329 1.00 61.56 88 ASP A C 1
ATOM 720 O O . ASP A 1 88 ? -16.621 6.863 2.448 1.00 61.56 88 ASP A O 1
ATOM 724 N N . ASP A 1 89 ? -16.062 6.334 0.355 1.00 77.62 89 ASP A N 1
ATOM 725 C CA . ASP A 1 89 ? -16.169 4.882 0.571 1.00 77.62 89 ASP A CA 1
ATOM 726 C C . ASP A 1 89 ? -15.123 4.403 1.604 1.00 77.62 89 ASP A C 1
ATOM 728 O O . ASP A 1 89 ? -13.929 4.340 1.282 1.00 77.62 89 ASP A O 1
ATOM 732 N N . PRO A 1 90 ? -15.530 4.041 2.840 1.00 83.88 90 PRO A N 1
ATOM 733 C CA . PRO A 1 90 ? -14.592 3.659 3.888 1.00 83.88 90 PRO A CA 1
ATOM 734 C C . PRO A 1 90 ? -14.156 2.195 3.763 1.00 83.88 90 PRO A C 1
ATOM 736 O O . PRO A 1 90 ? -13.346 1.737 4.564 1.00 83.88 90 PRO A O 1
ATOM 739 N N . TYR A 1 91 ? -14.688 1.447 2.790 1.00 90.62 91 TYR A N 1
ATOM 740 C CA . TYR A 1 91 ? -14.432 0.019 2.609 1.00 90.62 91 TYR A CA 1
ATOM 741 C C . TYR A 1 91 ? -13.446 -0.267 1.474 1.00 90.62 91 TYR A C 1
ATOM 743 O O . TYR A 1 91 ? -12.893 -1.365 1.404 1.00 90.62 91 TYR A O 1
ATOM 751 N N . THR A 1 92 ? -13.186 0.704 0.596 1.00 93.25 92 THR A N 1
ATOM 752 C CA . THR A 1 92 ? -12.335 0.495 -0.579 1.00 93.25 92 THR A CA 1
ATOM 753 C C . THR A 1 92 ? -11.112 1.397 -0.557 1.00 93.25 92 THR A C 1
ATOM 755 O O . THR A 1 92 ? -11.222 2.615 -0.649 1.00 93.25 92 THR A O 1
ATOM 758 N N . ILE A 1 93 ? -9.929 0.787 -0.530 1.00 95.50 93 ILE A N 1
ATOM 759 C CA . ILE A 1 93 ? -8.667 1.464 -0.829 1.00 95.50 93 ILE A CA 1
ATOM 760 C C . ILE A 1 93 ? -8.519 1.474 -2.349 1.00 95.50 93 ILE A C 1
ATOM 762 O O . ILE A 1 93 ? -8.289 0.428 -2.958 1.00 95.50 93 ILE A O 1
ATOM 766 N N . ARG A 1 94 ? -8.675 2.638 -2.971 1.00 95.12 94 ARG A N 1
ATOM 767 C CA . ARG A 1 94 ? -8.509 2.821 -4.416 1.00 95.12 94 ARG A CA 1
ATOM 768 C C . ARG A 1 94 ? -7.098 3.294 -4.687 1.00 95.12 94 ARG A C 1
ATOM 770 O O . ARG A 1 94 ? -6.669 4.256 -4.070 1.00 95.12 94 ARG A O 1
ATOM 777 N N . ILE A 1 95 ? -6.401 2.623 -5.588 1.00 94.88 95 ILE A N 1
ATOM 778 C CA . ILE A 1 95 ? -5.077 2.984 -6.076 1.00 94.88 95 ILE A CA 1
ATOM 779 C C . ILE A 1 95 ? -5.188 3.221 -7.577 1.00 94.88 95 ILE A C 1
ATOM 781 O O . ILE A 1 95 ? -5.642 2.338 -8.304 1.00 94.88 95 ILE A O 1
ATOM 785 N N . THR A 1 96 ? -4.722 4.379 -8.025 1.00 93.38 96 THR A N 1
ATOM 786 C CA . THR A 1 96 ? -4.666 4.746 -9.439 1.00 93.38 96 THR A CA 1
ATOM 787 C C . THR A 1 96 ? -3.213 4.964 -9.825 1.00 93.38 96 THR A C 1
ATOM 789 O O . THR A 1 96 ? -2.563 5.835 -9.258 1.00 93.38 96 THR A O 1
ATOM 792 N N . ARG A 1 97 ? -2.680 4.170 -10.756 1.00 90.94 97 ARG A N 1
ATOM 793 C CA . ARG A 1 97 ? -1.322 4.336 -11.294 1.00 90.94 97 ARG A CA 1
ATOM 794 C C . ARG A 1 97 ? -1.339 5.378 -12.404 1.00 90.94 97 ARG A C 1
ATOM 796 O O . ARG A 1 97 ? -2.084 5.228 -13.360 1.00 90.94 97 ARG A O 1
ATOM 803 N N . GLU A 1 98 ? -0.495 6.391 -12.276 1.00 88.75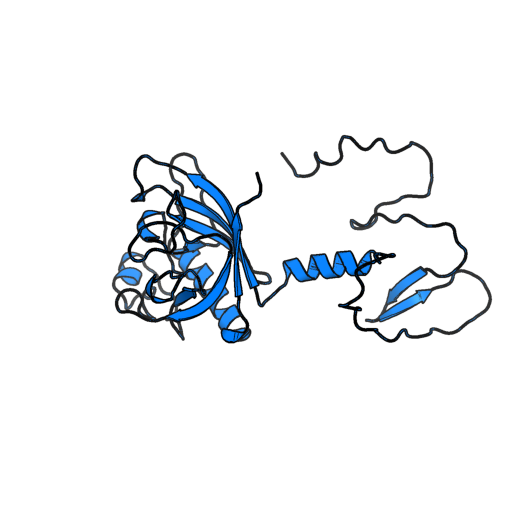 98 GLU A N 1
ATOM 804 C CA . GLU A 1 98 ? -0.507 7.591 -13.126 1.00 88.75 98 GLU A CA 1
ATOM 805 C C . GLU A 1 98 ? 0.735 7.685 -14.016 1.00 88.75 98 GLU A C 1
ATOM 807 O O . GLU A 1 98 ? 0.696 8.202 -15.126 1.00 88.75 98 GLU A O 1
ATOM 812 N N . ALA A 1 99 ? 1.891 7.236 -13.520 1.00 85.00 99 ALA A N 1
ATOM 813 C CA . ALA A 1 99 ? 3.149 7.453 -14.222 1.00 85.00 99 ALA A CA 1
ATOM 814 C C . ALA A 1 99 ? 4.196 6.398 -13.892 1.00 85.00 99 ALA A C 1
ATOM 816 O O . ALA A 1 99 ? 4.247 5.853 -12.790 1.00 85.00 99 ALA A O 1
ATOM 817 N N . GLU A 1 100 ? 5.115 6.188 -14.825 1.00 87.12 100 GLU A N 1
ATOM 818 C CA . GLU A 1 100 ? 6.277 5.332 -14.640 1.00 87.12 100 GLU A CA 1
ATOM 819 C C . GLU A 1 100 ? 7.566 6.117 -14.852 1.00 87.12 100 GLU A C 1
ATOM 821 O O . GLU A 1 100 ? 7.678 6.939 -15.764 1.00 87.12 100 GLU A O 1
ATOM 826 N N . ARG A 1 101 ? 8.576 5.840 -14.026 1.00 82.44 101 ARG A N 1
ATOM 827 C CA . ARG A 1 101 ? 9.907 6.418 -14.188 1.00 82.44 101 ARG A CA 1
ATOM 828 C C . ARG A 1 101 ? 10.960 5.332 -14.303 1.00 82.44 101 ARG A C 1
ATOM 830 O O . ARG A 1 101 ? 11.246 4.640 -13.327 1.00 82.44 101 ARG A O 1
ATOM 837 N N . TRP A 1 102 ? 11.620 5.287 -15.456 1.00 83.56 102 TRP A N 1
ATOM 838 C CA . TRP A 1 102 ? 12.869 4.556 -15.642 1.00 83.56 102 TRP A CA 1
ATOM 839 C C . TRP A 1 102 ? 14.077 5.447 -15.331 1.00 83.56 102 TRP A C 1
ATOM 841 O O . TRP A 1 102 ? 14.166 6.583 -15.793 1.00 83.56 102 TRP A O 1
ATOM 851 N N . THR A 1 103 ? 15.033 4.931 -14.563 1.00 77.88 103 THR A N 1
ATOM 852 C CA . THR A 1 103 ? 16.263 5.653 -14.170 1.00 77.88 103 THR A CA 1
ATOM 853 C C . THR A 1 103 ? 17.546 4.901 -14.541 1.00 77.88 103 THR A C 1
ATOM 855 O O . THR A 1 103 ? 18.623 5.218 -14.042 1.00 77.88 103 THR A O 1
ATOM 858 N N . GLY A 1 104 ? 17.453 3.885 -15.405 1.00 77.38 104 GLY A N 1
ATOM 859 C CA . GLY A 1 104 ? 18.588 3.051 -15.819 1.00 77.38 104 GLY A CA 1
ATOM 860 C C . GLY A 1 104 ? 18.825 1.816 -14.944 1.00 77.38 104 GLY A C 1
ATOM 861 O O . GLY A 1 104 ? 19.530 0.906 -15.370 1.00 77.38 104 GLY A O 1
ATOM 862 N N . THR A 1 105 ? 18.219 1.744 -13.752 1.00 78.50 105 THR A N 1
ATOM 863 C CA . THR A 1 105 ? 18.227 0.541 -12.903 1.00 78.50 105 THR A CA 1
ATOM 864 C C . THR A 1 105 ? 16.867 0.326 -12.244 1.00 78.50 105 THR A C 1
ATOM 866 O O . THR A 1 105 ? 16.216 1.300 -11.866 1.00 78.50 105 THR A O 1
ATOM 869 N N . ASN A 1 106 ? 16.454 -0.930 -12.036 1.00 72.69 106 ASN A N 1
ATOM 870 C CA . ASN A 1 106 ? 15.179 -1.244 -11.367 1.00 72.69 106 ASN A CA 1
ATOM 871 C C . ASN A 1 106 ? 15.088 -0.629 -9.966 1.00 72.69 106 ASN A C 1
ATOM 873 O O . ASN A 1 106 ? 14.055 -0.091 -9.600 1.00 72.69 106 ASN A O 1
ATOM 877 N N . LYS A 1 107 ? 16.194 -0.624 -9.212 1.00 74.00 107 LYS A N 1
ATOM 878 C CA . LYS A 1 107 ? 16.237 -0.135 -7.826 1.00 74.00 107 LYS A CA 1
ATOM 879 C C . LYS A 1 107 ? 15.797 1.325 -7.677 1.00 74.00 107 LYS A C 1
ATOM 881 O O . LYS A 1 107 ? 15.304 1.716 -6.631 1.00 74.00 107 LYS A O 1
ATOM 886 N N . SER A 1 108 ? 16.023 2.155 -8.683 1.00 73.81 108 SER A N 1
ATOM 887 C CA . SER A 1 108 ? 15.646 3.571 -8.658 1.00 73.81 108 SER A CA 1
ATOM 888 C C . SER A 1 108 ? 14.482 3.879 -9.599 1.00 73.81 108 SER A C 1
ATOM 890 O O . SER A 1 108 ? 14.134 5.043 -9.786 1.00 73.81 108 SER A O 1
ATOM 892 N N . SER A 1 109 ? 13.908 2.854 -10.229 1.00 81.06 109 SER A N 1
ATOM 893 C CA . SER A 1 109 ? 12.778 2.978 -11.143 1.00 81.06 109 SER A CA 1
ATOM 894 C C . SER A 1 109 ? 11.507 2.565 -10.424 1.00 81.06 109 SER A C 1
ATOM 896 O O . SER A 1 109 ? 11.515 1.612 -9.648 1.00 81.06 109 SER A O 1
ATOM 898 N N . MET A 1 110 ? 10.416 3.284 -10.657 1.00 85.38 110 MET A N 1
ATOM 899 C CA . MET A 1 110 ? 9.158 2.977 -9.985 1.00 85.38 110 MET A CA 1
ATOM 900 C C . MET A 1 110 ? 7.937 3.445 -10.777 1.00 85.38 110 MET A C 1
ATOM 902 O O . MET A 1 110 ? 8.029 4.347 -11.616 1.00 85.38 110 MET A O 1
ATOM 906 N N . THR A 1 111 ? 6.807 2.808 -10.498 1.00 88.56 111 THR A N 1
ATOM 907 C CA . THR A 1 111 ? 5.470 3.249 -10.889 1.00 88.56 111 THR A CA 1
ATOM 908 C C . THR A 1 111 ? 4.892 4.074 -9.748 1.00 88.56 111 THR A C 1
ATOM 910 O O . THR A 1 111 ? 4.980 3.692 -8.580 1.00 88.56 111 THR A O 1
ATOM 913 N N . PHE A 1 112 ? 4.304 5.209 -10.092 1.00 86.62 112 PHE A N 1
ATOM 914 C CA . PHE A 1 112 ? 3.660 6.118 -9.165 1.00 86.62 112 PHE A CA 1
ATOM 915 C C . PHE A 1 112 ? 2.176 6.168 -9.414 1.00 86.62 112 PHE A C 1
ATOM 917 O O . PHE A 1 112 ? 1.696 5.994 -10.533 1.00 86.62 112 PHE A O 1
ATOM 924 N N . GLY A 1 113 ? 1.475 6.488 -8.347 1.00 89.56 113 GLY A N 1
ATOM 925 C CA . GLY A 1 113 ? 0.055 6.695 -8.396 1.00 89.56 113 GLY A CA 1
ATOM 926 C C . GLY A 1 113 ? -0.433 7.466 -7.194 1.00 89.56 113 GLY A C 1
ATOM 927 O O . GLY A 1 113 ? 0.346 7.848 -6.312 1.00 89.56 113 GLY A O 1
ATOM 928 N N . THR A 1 114 ? -1.738 7.617 -7.141 1.00 92.19 114 THR A N 1
ATOM 929 C CA . THR A 1 114 ? -2.462 8.129 -5.989 1.00 92.19 114 THR A CA 1
ATOM 930 C C . THR A 1 114 ? -3.254 7.017 -5.325 1.00 92.19 114 THR A C 1
ATOM 932 O O . THR A 1 114 ? -3.489 5.952 -5.903 1.00 92.19 114 THR A O 1
ATOM 935 N N . PHE A 1 115 ? -3.636 7.242 -4.073 1.00 94.06 115 PHE A N 1
ATOM 936 C CA . PHE A 1 115 ? -4.637 6.419 -3.419 1.00 94.06 115 PHE A CA 1
ATOM 937 C C . PHE A 1 115 ? -5.686 7.269 -2.711 1.00 94.06 115 PHE A C 1
ATOM 939 O O . PHE A 1 115 ? -5.389 8.366 -2.239 1.00 94.06 115 PHE A O 1
ATOM 946 N N . VAL A 1 116 ? -6.890 6.712 -2.599 1.00 92.88 116 VAL A N 1
ATOM 947 C CA . VAL A 1 116 ? -8.003 7.241 -1.805 1.00 92.88 116 VAL A CA 1
ATOM 948 C C . VAL A 1 116 ? -8.559 6.122 -0.928 1.00 92.88 116 VAL A C 1
ATOM 950 O O . VAL A 1 116 ? -8.716 4.987 -1.386 1.00 92.88 116 VAL A O 1
ATOM 953 N N . PHE A 1 117 ? -8.849 6.421 0.334 1.00 93.25 117 PHE A N 1
ATOM 954 C CA . PHE A 1 117 ? -9.489 5.496 1.264 1.00 93.25 117 PHE A CA 1
ATOM 955 C C . PHE A 1 117 ? -10.353 6.258 2.272 1.00 93.25 117 PHE A C 1
ATOM 957 O O . PHE A 1 117 ? -9.836 6.834 3.233 1.00 93.25 117 PHE A O 1
ATOM 964 N N . GLY A 1 118 ? -11.674 6.275 2.079 1.00 88.31 118 GLY A N 1
ATOM 965 C CA . GLY A 1 118 ? -12.529 7.259 2.747 1.00 88.31 118 GLY A CA 1
ATOM 966 C C . GLY A 1 118 ? -11.992 8.676 2.509 1.00 88.31 118 GLY A C 1
ATOM 967 O O . GLY A 1 118 ? -11.622 9.018 1.393 1.00 88.31 118 GLY A O 1
ATOM 968 N N . SER A 1 119 ? -11.832 9.460 3.576 1.00 88.62 119 SER A N 1
ATOM 969 C CA . SER A 1 119 ? -11.271 10.816 3.499 1.00 88.62 119 SER A CA 1
ATOM 970 C C . SER A 1 119 ? -9.738 10.877 3.409 1.00 88.62 119 SER A C 1
ATOM 972 O O . SER A 1 119 ? -9.169 11.968 3.466 1.00 88.62 119 SER A O 1
ATOM 974 N N . LEU A 1 120 ? -9.040 9.736 3.397 1.00 91.50 120 LEU A N 1
ATOM 975 C CA . LEU A 1 120 ? -7.585 9.701 3.268 1.00 91.50 120 LEU A CA 1
ATOM 976 C C . LEU A 1 120 ? -7.196 9.730 1.797 1.00 91.50 120 LEU A C 1
ATOM 978 O O . LEU A 1 120 ? -7.658 8.903 1.018 1.00 91.50 120 LEU A O 1
ATOM 982 N N . GLU A 1 121 ? -6.272 10.618 1.458 1.00 92.88 121 GLU A N 1
ATOM 983 C CA . GLU A 1 121 ? -5.659 10.703 0.138 1.00 92.88 121 GLU A CA 1
ATOM 984 C C . GLU A 1 121 ? -4.133 10.726 0.257 1.00 92.88 121 GLU A C 1
ATOM 986 O O . GLU A 1 121 ? -3.564 11.126 1.283 1.00 92.88 121 GLU A O 1
ATOM 991 N N . GLY A 1 122 ? -3.456 10.277 -0.792 1.00 91.62 122 GLY A N 1
ATOM 992 C CA . GLY A 1 122 ? -2.006 10.330 -0.867 1.00 91.62 122 GLY A CA 1
ATOM 993 C C . GLY A 1 122 ? -1.465 9.675 -2.125 1.00 91.62 122 GLY A C 1
ATOM 994 O O . GLY A 1 122 ? -2.165 9.502 -3.117 1.00 91.62 122 GLY A O 1
ATOM 995 N N . PHE A 1 123 ? -0.197 9.297 -2.061 1.00 91.94 123 PHE A N 1
ATOM 996 C CA . PHE A 1 123 ? 0.573 8.743 -3.163 1.00 91.94 123 PHE A CA 1
ATOM 997 C C . PHE A 1 123 ? 1.030 7.325 -2.856 1.00 91.94 123 PHE A C 1
ATOM 999 O O . PHE A 1 123 ? 1.209 6.949 -1.694 1.00 91.94 123 PHE A O 1
ATOM 1006 N N . ILE A 1 124 ? 1.285 6.564 -3.912 1.00 91.81 124 ILE A N 1
ATOM 1007 C CA . ILE A 1 124 ? 1.894 5.237 -3.849 1.00 91.81 124 ILE A CA 1
ATOM 1008 C C . ILE A 1 124 ? 3.140 5.160 -4.724 1.00 91.81 124 ILE A C 1
ATOM 1010 O O . ILE A 1 124 ? 3.294 5.896 -5.702 1.00 91.81 124 ILE A O 1
ATOM 1014 N N . CYS A 1 125 ? 4.008 4.223 -4.364 1.00 89.06 125 CYS A N 1
ATOM 1015 C CA . CYS A 1 125 ? 5.145 3.789 -5.156 1.00 89.06 125 CYS A CA 1
ATOM 1016 C C . CYS A 1 125 ? 5.177 2.251 -5.219 1.00 89.06 125 CYS A C 1
ATOM 1018 O O . CYS A 1 125 ? 5.028 1.577 -4.196 1.00 89.06 125 CYS A O 1
ATOM 1020 N N . GLU A 1 126 ? 5.362 1.719 -6.426 1.00 89.56 126 GLU A N 1
ATOM 1021 C CA . GLU A 1 126 ? 5.472 0.296 -6.775 1.00 89.56 126 GLU A CA 1
ATOM 1022 C C . GLU A 1 126 ? 6.669 0.080 -7.730 1.00 89.56 126 GLU A C 1
ATOM 1024 O O . GLU A 1 126 ? 7.184 1.055 -8.286 1.00 89.56 126 GLU A O 1
ATOM 1029 N N . PRO A 1 127 ? 7.138 -1.160 -7.970 1.00 87.56 127 PRO A N 1
ATOM 1030 C CA . PRO A 1 127 ? 8.206 -1.396 -8.942 1.00 87.56 127 PRO A CA 1
ATOM 1031 C C . PRO A 1 127 ? 7.820 -0.937 -10.353 1.00 87.56 127 PRO A C 1
ATOM 1033 O O . PRO A 1 127 ? 6.672 -1.084 -10.767 1.00 87.56 127 PRO A O 1
ATOM 1036 N N . TYR A 1 128 ? 8.805 -0.445 -11.105 1.00 86.88 128 TYR A N 1
ATOM 1037 C CA . TYR A 1 128 ? 8.656 -0.088 -12.518 1.00 86.88 128 TYR A CA 1
ATOM 1038 C C . TYR A 1 128 ? 8.426 -1.308 -13.423 1.00 86.88 128 TYR A C 1
ATOM 1040 O O . TYR A 1 128 ? 9.021 -2.369 -13.208 1.00 86.88 128 TYR A O 1
ATOM 1048 N N . GLY A 1 129 ? 7.684 -1.099 -14.513 1.00 84.12 129 GLY A N 1
ATOM 1049 C CA . GLY A 1 129 ? 7.594 -2.023 -15.641 1.00 84.12 129 GLY A CA 1
ATOM 1050 C C . GLY A 1 129 ? 6.502 -3.076 -15.482 1.00 84.12 129 GLY A C 1
ATOM 1051 O O . GLY A 1 129 ? 5.539 -2.876 -14.747 1.00 84.12 129 GLY A O 1
ATOM 1052 N N . ASP A 1 130 ? 6.634 -4.195 -16.202 1.00 86.44 130 ASP A N 1
ATOM 1053 C CA . ASP A 1 130 ? 5.535 -5.157 -16.344 1.00 86.44 130 ASP A CA 1
ATOM 1054 C C . ASP A 1 130 ? 4.978 -5.665 -15.012 1.00 86.44 130 ASP A C 1
ATOM 1056 O O . ASP A 1 130 ? 5.698 -5.917 -14.039 1.00 86.44 130 ASP A O 1
ATOM 1060 N N . GLU A 1 131 ? 3.683 -5.943 -15.034 1.00 91.75 131 GLU A N 1
ATOM 1061 C CA . GLU A 1 131 ? 3.001 -6.667 -13.978 1.00 91.75 131 GLU A CA 1
ATOM 1062 C C . GLU A 1 131 ? 3.320 -8.169 -13.979 1.00 91.75 131 GLU A C 1
ATOM 1064 O O . GLU A 1 131 ? 3.664 -8.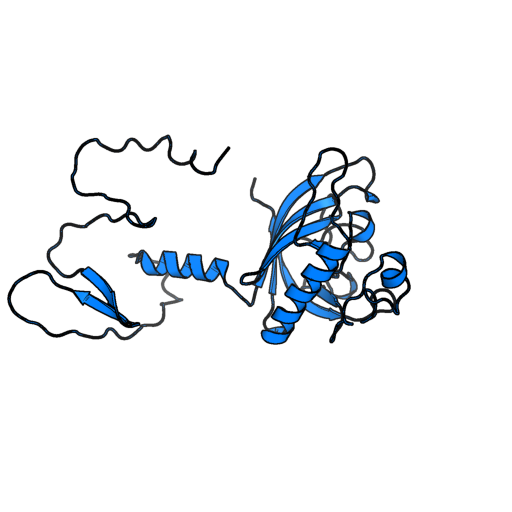780 -14.995 1.00 91.75 131 GLU A O 1
ATOM 1069 N N . THR A 1 132 ? 3.212 -8.799 -12.810 1.00 90.56 132 THR A N 1
ATOM 1070 C CA . THR A 1 132 ? 3.309 -10.254 -12.705 1.00 90.56 132 THR A CA 1
ATOM 1071 C C . THR A 1 132 ? 2.576 -10.816 -11.495 1.00 90.56 132 THR A C 1
ATOM 1073 O O . THR A 1 132 ? 2.558 -10.238 -10.405 1.00 90.56 132 THR A O 1
ATOM 1076 N N . THR A 1 133 ? 2.036 -12.018 -11.667 1.00 92.06 133 THR A N 1
ATOM 1077 C CA . THR A 1 133 ? 1.503 -12.845 -10.580 1.00 92.06 133 THR A CA 1
ATOM 1078 C C . THR A 1 133 ? 2.579 -13.747 -9.956 1.00 92.06 133 THR A C 1
ATOM 1080 O O . THR A 1 133 ? 2.361 -14.331 -8.893 1.00 92.06 133 THR A O 1
ATOM 1083 N N . GLU A 1 134 ? 3.762 -13.849 -10.576 1.00 88.56 134 GLU A N 1
ATOM 1084 C CA . GLU A 1 134 ? 4.820 -14.774 -10.169 1.00 88.56 134 GLU A CA 1
ATOM 1085 C C . GLU A 1 134 ? 5.518 -14.360 -8.871 1.00 88.56 134 GLU A C 1
ATOM 1087 O O . GLU A 1 134 ? 5.930 -13.216 -8.669 1.00 88.56 134 GLU A O 1
ATOM 1092 N N . ARG A 1 135 ? 5.736 -15.339 -7.990 1.00 87.75 135 ARG A N 1
ATOM 1093 C CA . ARG A 1 135 ? 6.451 -15.145 -6.726 1.00 87.75 135 ARG A CA 1
ATOM 1094 C C . ARG A 1 135 ? 7.927 -14.799 -6.934 1.00 87.75 135 ARG A C 1
ATOM 1096 O O . ARG A 1 135 ? 8.608 -15.401 -7.756 1.00 87.75 135 ARG A O 1
ATOM 1103 N N . GLY A 1 136 ? 8.448 -13.909 -6.084 1.00 80.44 136 GLY A N 1
ATOM 1104 C CA . GLY A 1 136 ? 9.885 -13.619 -6.001 1.00 80.44 136 GLY A CA 1
ATOM 1105 C C . GLY A 1 136 ? 10.411 -12.743 -7.136 1.00 80.44 136 GLY A C 1
ATOM 1106 O O . GLY A 1 136 ? 11.616 -12.714 -7.375 1.00 80.44 136 GLY A O 1
ATOM 1107 N N . LYS A 1 137 ? 9.516 -12.052 -7.846 1.00 84.12 137 LYS A N 1
ATOM 1108 C CA . LYS A 1 137 ? 9.866 -11.047 -8.846 1.00 84.12 137 LYS A CA 1
ATOM 1109 C C . LYS A 1 137 ? 9.726 -9.651 -8.248 1.00 84.12 137 LYS A C 1
ATOM 1111 O O . LYS A 1 137 ? 8.722 -9.351 -7.604 1.00 84.12 137 LYS A O 1
ATOM 1116 N N . ASP A 1 138 ? 10.709 -8.800 -8.503 1.00 85.81 138 ASP A N 1
ATOM 1117 C CA . ASP A 1 138 ? 10.618 -7.363 -8.239 1.00 85.81 138 ASP A CA 1
ATOM 1118 C C . ASP A 1 138 ? 9.872 -6.691 -9.399 1.00 85.81 138 ASP A C 1
ATOM 1120 O O . ASP A 1 138 ? 10.465 -6.142 -10.324 1.00 85.81 138 ASP A O 1
ATOM 1124 N N . LYS A 1 139 ? 8.560 -6.920 -9.420 1.00 88.19 139 LYS A N 1
ATOM 1125 C CA . LYS A 1 139 ? 7.613 -6.479 -10.445 1.00 88.19 139 LYS A CA 1
ATOM 1126 C C . LYS A 1 139 ? 6.285 -6.182 -9.767 1.00 88.19 139 LYS A C 1
ATOM 1128 O O . LYS A 1 139 ? 5.917 -6.892 -8.822 1.00 88.19 139 LYS A O 1
ATOM 1133 N N . ARG A 1 140 ? 5.581 -5.159 -10.244 1.00 89.81 140 ARG A N 1
ATOM 1134 C CA . ARG A 1 140 ? 4.265 -4.781 -9.720 1.00 89.81 140 ARG A CA 1
ATOM 1135 C C . ARG A 1 140 ? 3.249 -5.907 -9.907 1.00 89.81 140 ARG A C 1
ATOM 1137 O O . ARG A 1 140 ? 3.421 -6.795 -10.745 1.00 89.81 140 ARG A O 1
ATOM 1144 N N . ILE A 1 141 ? 2.189 -5.887 -9.111 1.00 93.25 141 ILE A N 1
ATOM 1145 C CA . ILE A 1 141 ? 1.055 -6.792 -9.325 1.00 93.25 141 ILE A CA 1
ATOM 1146 C C . ILE A 1 141 ? 0.136 -6.288 -10.433 1.00 93.25 141 ILE A C 1
ATOM 1148 O O . ILE A 1 141 ? 0.161 -5.095 -10.727 1.00 93.25 141 ILE A O 1
ATOM 1152 N N . PRO A 1 142 ? -0.697 -7.153 -11.029 1.00 94.62 142 PRO A N 1
ATOM 1153 C CA . PRO A 1 142 ? -1.659 -6.696 -12.015 1.00 94.62 142 PRO A CA 1
ATOM 1154 C C . PRO A 1 142 ? -2.678 -5.696 -11.473 1.00 94.62 142 PRO A C 1
ATOM 1156 O O . PRO A 1 142 ? -2.997 -5.714 -10.279 1.00 94.62 142 PRO A O 1
ATOM 1159 N N . ALA A 1 143 ? -3.228 -4.846 -12.336 1.00 94.38 143 ALA A N 1
ATOM 1160 C CA . ALA A 1 143 ? -4.438 -4.103 -11.984 1.00 94.38 143 ALA A CA 1
ATOM 1161 C C . ALA A 1 143 ? -5.578 -5.079 -11.621 1.00 94.38 143 ALA A C 1
ATOM 1163 O O . ALA A 1 143 ? -5.645 -6.208 -12.115 1.00 94.38 143 ALA A O 1
ATOM 1164 N N . GLY A 1 144 ? -6.471 -4.675 -10.717 1.00 94.06 144 GLY A N 1
ATOM 1165 C CA . GLY A 1 144 ? -7.585 -5.518 -10.291 1.00 94.06 144 GLY A CA 1
ATOM 1166 C C . GLY A 1 144 ? -8.035 -5.306 -8.852 1.00 94.06 144 GLY A C 1
ATOM 1167 O O . GLY A 1 144 ? -7.651 -4.353 -8.177 1.00 94.06 144 GLY A O 1
ATOM 1168 N N . ILE A 1 145 ? -8.883 -6.224 -8.390 1.00 96.44 145 ILE A N 1
ATOM 1169 C CA . ILE A 1 145 ? -9.495 -6.191 -7.059 1.00 96.44 145 ILE A CA 1
ATOM 1170 C C . ILE A 1 145 ? -8.815 -7.229 -6.168 1.00 96.44 145 ILE A C 1
ATOM 1172 O O . ILE A 1 145 ? -8.640 -8.392 -6.547 1.00 96.44 145 ILE A O 1
ATOM 1176 N N . TYR A 1 146 ? -8.465 -6.804 -4.962 1.00 97.56 146 TYR A N 1
ATOM 1177 C CA . TYR A 1 146 ? -7.695 -7.569 -4.001 1.00 97.56 146 TYR A CA 1
ATOM 1178 C C . TYR A 1 146 ? -8.356 -7.592 -2.628 1.00 97.56 146 TYR A C 1
ATOM 1180 O O . TYR A 1 146 ? -8.975 -6.630 -2.170 1.00 97.56 146 TYR A O 1
ATOM 1188 N N . ASN A 1 147 ? -8.173 -8.720 -1.954 1.00 97.88 147 ASN A N 1
ATOM 1189 C CA . ASN A 1 147 ? -8.399 -8.860 -0.529 1.00 97.88 147 ASN A CA 1
ATOM 1190 C C . ASN A 1 147 ? -7.147 -8.419 0.231 1.00 97.88 147 ASN A C 1
ATOM 1192 O O . ASN A 1 147 ? -6.019 -8.550 -0.258 1.00 97.88 147 ASN A O 1
ATOM 1196 N N . VAL A 1 148 ? -7.351 -7.977 1.467 1.00 97.88 148 VAL A N 1
ATOM 1197 C CA . VAL A 1 148 ? -6.269 -7.659 2.398 1.00 97.88 148 VAL A CA 1
ATOM 1198 C C . VAL A 1 148 ? -6.356 -8.533 3.643 1.00 97.88 148 VAL A C 1
ATOM 1200 O O . VAL A 1 148 ? -7.424 -9.000 4.035 1.00 97.88 148 VAL A O 1
ATOM 1203 N N . LYS A 1 149 ? -5.210 -8.797 4.267 1.00 97.88 149 LYS A N 1
ATOM 1204 C CA . LYS A 1 149 ? -5.142 -9.406 5.599 1.00 97.88 149 LYS A CA 1
ATOM 1205 C C . LYS A 1 149 ? -3.948 -8.872 6.375 1.00 97.88 149 LYS A C 1
ATOM 1207 O O . LYS A 1 149 ? -2.940 -8.498 5.783 1.00 97.88 149 LYS A O 1
ATOM 1212 N N . TRP A 1 150 ? -4.021 -8.921 7.698 1.00 98.06 150 TRP A N 1
ATOM 1213 C CA . TRP A 1 150 ? -2.874 -8.612 8.545 1.00 98.06 150 TRP A CA 1
ATOM 1214 C C . TRP A 1 150 ? -1.757 -9.648 8.378 1.00 98.06 150 TRP A C 1
ATOM 1216 O O . TRP A 1 150 ? -2.005 -10.852 8.256 1.00 98.06 150 TRP A O 1
ATOM 1226 N N . HIS A 1 151 ? -0.513 -9.180 8.395 1.00 97.12 151 HIS A N 1
ATOM 1227 C CA . HIS A 1 151 ? 0.673 -10.002 8.230 1.00 97.12 151 HIS A CA 1
ATOM 1228 C C . HIS A 1 151 ? 1.818 -9.527 9.128 1.00 97.12 151 HIS A C 1
ATOM 1230 O O . HIS A 1 151 ? 2.117 -8.337 9.236 1.00 97.12 151 HIS A O 1
ATOM 1236 N N . VAL A 1 152 ? 2.491 -10.495 9.750 1.00 96.88 152 VAL A N 1
ATOM 1237 C CA . VAL A 1 152 ? 3.700 -10.292 10.550 1.00 96.88 152 VAL A CA 1
ATOM 1238 C C . VAL A 1 152 ? 4.743 -11.293 10.079 1.00 96.88 152 VAL A C 1
ATOM 1240 O O . VAL A 1 152 ? 4.456 -12.481 9.935 1.00 96.88 152 VAL A O 1
ATOM 1243 N N . SER A 1 153 ? 5.964 -10.820 9.869 1.00 94.31 153 SER A N 1
ATOM 1244 C CA . SER A 1 153 ? 7.109 -11.660 9.521 1.00 94.31 153 SER A CA 1
ATOM 1245 C C . SER A 1 153 ? 8.386 -11.132 10.165 1.00 94.31 153 SER A C 1
ATOM 1247 O O . SER A 1 153 ? 8.410 -10.024 10.696 1.00 94.31 153 SER A O 1
ATOM 1249 N N . GLY A 1 154 ? 9.474 -11.904 10.100 1.00 93.19 154 GLY A N 1
ATOM 1250 C CA . GLY A 1 154 ? 10.772 -11.468 10.630 1.00 93.19 154 GLY A CA 1
ATOM 1251 C C . GLY A 1 154 ? 11.286 -10.170 9.991 1.00 93.19 154 GLY A C 1
ATOM 1252 O O . GLY A 1 154 ? 11.909 -9.358 10.670 1.00 93.19 154 GLY A O 1
ATOM 1253 N N . ASN A 1 155 ? 10.973 -9.935 8.710 1.00 91.06 155 ASN A N 1
ATOM 1254 C CA . ASN A 1 155 ? 11.322 -8.690 8.022 1.00 91.06 155 ASN A CA 1
ATOM 1255 C C . ASN A 1 155 ? 10.354 -7.549 8.339 1.00 91.06 155 ASN A C 1
ATOM 1257 O O . ASN A 1 155 ? 10.753 -6.389 8.241 1.00 91.06 155 ASN A O 1
ATOM 1261 N N . TYR A 1 156 ? 9.115 -7.856 8.728 1.00 94.44 156 TYR A N 1
ATOM 1262 C CA . TYR A 1 156 ? 8.067 -6.891 9.062 1.00 94.44 156 TYR A CA 1
ATOM 1263 C C . TYR A 1 156 ? 7.465 -7.180 10.446 1.00 94.44 156 TYR A C 1
ATOM 1265 O O . TYR A 1 156 ? 6.296 -7.566 10.546 1.00 94.44 156 TYR A O 1
ATOM 1273 N N . PRO A 1 157 ? 8.254 -7.028 11.531 1.00 96.88 157 PRO A N 1
ATOM 1274 C CA . PRO A 1 157 ? 7.725 -7.122 12.881 1.00 96.88 157 PRO A CA 1
ATOM 1275 C C . PRO A 1 157 ? 6.873 -5.889 13.205 1.00 96.88 157 PRO A C 1
ATOM 1277 O O . PRO A 1 157 ? 7.069 -4.808 12.649 1.00 96.88 157 PRO A O 1
ATOM 1280 N N . LYS A 1 158 ? 5.957 -6.026 14.166 1.00 97.62 158 LYS A N 1
ATOM 1281 C CA . LYS A 1 158 ? 5.045 -4.949 14.594 1.00 97.62 158 LYS A CA 1
ATOM 1282 C C . LYS A 1 158 ? 5.760 -3.676 15.053 1.00 97.62 158 LYS A C 1
ATOM 1284 O O . LYS A 1 158 ? 5.232 -2.584 14.883 1.00 97.62 158 LYS A O 1
ATOM 1289 N N . ASN A 1 159 ? 6.962 -3.815 15.608 1.00 97.00 159 ASN A N 1
ATOM 1290 C CA . ASN A 1 159 ? 7.767 -2.705 16.103 1.00 97.00 159 ASN A CA 1
ATOM 1291 C C . ASN A 1 159 ? 8.784 -2.172 15.072 1.00 97.00 159 ASN A C 1
ATOM 1293 O O . ASN A 1 159 ? 9.705 -1.449 15.443 1.00 97.00 159 ASN A O 1
ATOM 1297 N N . LYS A 1 160 ? 8.676 -2.536 13.784 1.00 96.12 160 LYS A N 1
ATOM 1298 C CA . LYS A 1 160 ? 9.690 -2.216 12.759 1.00 96.12 160 LYS A CA 1
ATOM 1299 C C . LYS A 1 160 ? 10.054 -0.726 12.693 1.00 96.12 160 LYS A C 1
ATOM 1301 O O . LYS A 1 160 ? 11.224 -0.410 12.451 1.00 96.12 160 LYS A O 1
ATOM 1306 N N . TYR A 1 161 ? 9.071 0.145 12.913 1.00 95.75 161 TYR A N 1
ATOM 1307 C CA . TYR A 1 161 ? 9.172 1.602 12.788 1.00 95.75 161 TYR A CA 1
ATOM 1308 C C . TYR A 1 161 ? 9.239 2.334 14.139 1.00 95.75 161 TYR A C 1
ATOM 1310 O O . TYR A 1 161 ? 8.923 3.517 14.214 1.00 95.75 161 TYR A O 1
ATOM 1318 N N . THR A 1 162 ? 9.666 1.642 15.199 1.00 96.62 162 THR A N 1
ATOM 1319 C CA . THR A 1 162 ? 9.873 2.234 16.528 1.00 96.62 162 THR A CA 1
ATOM 1320 C C . THR A 1 162 ? 11.357 2.347 16.869 1.00 96.62 162 THR A C 1
ATOM 1322 O O . THR A 1 162 ? 12.196 1.612 16.327 1.00 96.62 162 THR A O 1
ATOM 1325 N N . LEU A 1 163 ? 11.694 3.176 17.863 1.00 96.50 163 LEU A N 1
ATOM 1326 C CA . LEU A 1 163 ? 13.062 3.306 18.377 1.00 96.50 163 LEU A CA 1
ATOM 1327 C C . LEU A 1 163 ? 13.613 2.020 19.011 1.00 96.50 163 LEU A C 1
ATOM 1329 O O . LEU A 1 163 ? 14.802 1.948 19.311 1.00 96.50 163 LEU A O 1
ATOM 1333 N N . GLN A 1 164 ? 12.805 0.977 19.222 1.00 95.69 164 GLN A N 1
ATOM 1334 C CA . GLN A 1 164 ? 13.304 -0.308 19.721 1.00 95.69 164 GLN A CA 1
ATOM 1335 C C . GLN A 1 164 ? 13.890 -1.173 18.596 1.00 95.69 164 GLN A C 1
ATOM 1337 O O . GLN A 1 164 ? 14.781 -1.987 18.850 1.00 95.69 164 GLN A O 1
ATOM 1342 N N . HIS A 1 165 ? 13.456 -0.979 17.349 1.00 96.50 165 HIS A N 1
ATOM 1343 C CA . HIS A 1 165 ? 13.903 -1.766 16.205 1.00 96.50 165 HIS A CA 1
ATOM 1344 C C . HIS A 1 165 ? 15.064 -1.099 15.448 1.00 96.50 165 HIS A C 1
ATOM 1346 O O . HIS A 1 165 ? 15.180 0.122 15.383 1.00 96.50 165 HIS A O 1
ATOM 1352 N N . LYS A 1 166 ? 15.931 -1.908 14.819 1.00 95.50 166 LYS A N 1
ATOM 1353 C CA . LYS A 1 166 ? 17.127 -1.430 14.094 1.00 95.50 166 LYS A CA 1
ATOM 1354 C C . LYS A 1 166 ? 16.812 -0.377 13.024 1.00 95.50 166 LYS A C 1
ATOM 1356 O O . LYS A 1 166 ? 17.577 0.567 12.853 1.00 95.50 166 LYS A O 1
ATOM 1361 N N . LEU A 1 167 ? 15.696 -0.545 12.309 1.00 92.31 167 LEU A N 1
ATOM 1362 C CA . LEU A 1 167 ? 15.280 0.376 11.251 1.00 92.31 167 LEU A CA 1
ATOM 1363 C C . LEU A 1 167 ? 14.784 1.695 11.851 1.00 92.31 167 LEU A C 1
ATOM 1365 O O . LEU A 1 167 ? 15.242 2.746 11.417 1.00 92.31 167 LEU A O 1
ATOM 1369 N N . GLY A 1 168 ? 13.918 1.641 12.867 1.00 93.81 168 GLY A N 1
ATOM 1370 C CA . GLY A 1 168 ? 13.430 2.849 13.526 1.00 93.81 168 GLY A CA 1
ATOM 1371 C C . GLY A 1 168 ? 14.545 3.640 14.203 1.00 93.81 168 GLY A C 1
ATOM 1372 O O . GLY A 1 168 ? 14.618 4.844 14.005 1.00 93.81 168 GLY A O 1
ATOM 1373 N N . LYS A 1 169 ? 15.521 2.981 14.845 1.00 95.38 169 LYS A N 1
ATOM 1374 C CA . LYS A 1 169 ? 16.742 3.652 15.341 1.00 95.38 169 LYS A CA 1
ATOM 1375 C C . LYS A 1 169 ? 17.523 4.352 14.229 1.00 95.38 169 LYS A C 1
ATOM 1377 O O . LYS A 1 169 ? 17.904 5.503 14.388 1.00 95.38 169 LYS A O 1
ATOM 1382 N N . LYS A 1 170 ? 17.759 3.667 13.101 1.00 93.62 170 LYS A N 1
ATOM 1383 C CA . LYS A 1 170 ? 18.524 4.214 11.965 1.00 93.62 170 LYS A CA 1
ATOM 1384 C C . LYS A 1 170 ? 17.884 5.484 11.394 1.00 93.62 170 LYS A C 1
ATOM 1386 O O . LYS A 1 170 ? 18.599 6.403 11.010 1.00 93.62 170 LYS A O 1
ATOM 1391 N N . TRP A 1 171 ? 16.558 5.508 11.321 1.00 90.81 171 TRP A N 1
ATOM 1392 C CA . TRP A 1 171 ? 15.788 6.594 10.713 1.00 90.81 171 TRP A CA 1
ATOM 1393 C C . TRP A 1 171 ? 15.165 7.554 11.733 1.00 90.81 171 TRP A C 1
ATOM 1395 O O . TRP A 1 171 ? 14.416 8.436 11.333 1.00 90.81 171 TRP A O 1
ATOM 1405 N N . HIS A 1 172 ? 15.481 7.398 13.023 1.00 93.25 172 HIS A N 1
ATOM 1406 C CA . HIS A 1 172 ? 14.888 8.161 14.129 1.00 93.25 172 HIS A CA 1
ATOM 1407 C C . HIS A 1 172 ? 13.347 8.155 14.104 1.00 93.25 172 HIS A C 1
ATOM 1409 O O . HIS A 1 172 ? 12.702 9.173 14.335 1.00 93.25 172 HIS A O 1
ATOM 1415 N N . LEU A 1 173 ? 12.761 6.993 13.802 1.00 93.94 173 LEU A N 1
ATOM 1416 C CA . LEU A 1 173 ? 11.316 6.774 13.794 1.00 93.94 173 LEU A CA 1
ATOM 1417 C C . LEU A 1 173 ? 10.862 6.357 15.192 1.00 93.94 173 LEU A C 1
ATOM 1419 O O . LEU A 1 173 ? 11.308 5.325 15.703 1.00 93.94 173 LEU A O 1
ATOM 1423 N N . ASP A 1 174 ? 9.958 7.137 15.776 1.00 95.06 174 ASP A N 1
ATOM 1424 C CA . ASP A 1 174 ? 9.377 6.882 17.096 1.00 95.06 174 ASP A CA 1
ATOM 1425 C C . ASP A 1 174 ? 7.851 6.789 17.023 1.00 95.06 174 ASP A C 1
ATOM 1427 O O . ASP A 1 174 ? 7.111 7.570 17.615 1.00 95.06 174 ASP A O 1
ATOM 1431 N N . TYR A 1 175 ? 7.379 5.843 16.215 1.00 95.38 175 TYR A N 1
ATOM 1432 C CA . TYR A 1 175 ? 5.955 5.558 16.081 1.00 95.38 175 TYR A CA 1
ATOM 1433 C C . TYR A 1 175 ? 5.537 4.433 17.038 1.00 95.38 175 TYR A C 1
ATOM 1435 O O . TYR A 1 175 ? 6.372 3.612 17.432 1.00 95.38 175 TYR A O 1
ATOM 1443 N N . PRO A 1 176 ? 4.251 4.345 17.423 1.00 96.62 176 PRO A N 1
ATOM 1444 C CA . PRO A 1 176 ? 3.751 3.191 18.159 1.00 96.62 176 PRO A CA 1
ATOM 1445 C C . PRO A 1 176 ? 3.883 1.911 17.322 1.00 96.62 176 PRO A C 1
ATOM 1447 O O . PRO A 1 176 ? 3.828 1.929 16.095 1.00 96.62 176 PRO A O 1
ATOM 1450 N N . SER A 1 177 ? 4.039 0.763 17.984 1.00 97.00 177 SER A N 1
ATOM 1451 C CA . SER A 1 177 ? 4.017 -0.523 17.276 1.00 97.00 177 SER A CA 1
ATOM 1452 C C . SER A 1 177 ? 2.643 -0.772 16.656 1.00 97.00 177 SER A C 1
ATOM 1454 O O . SER A 1 177 ? 1.622 -0.480 17.278 1.00 97.00 177 SER A O 1
ATOM 1456 N N . PHE A 1 178 ? 2.602 -1.385 15.473 1.00 96.19 178 PHE A N 1
ATOM 1457 C CA . PHE A 1 178 ? 1.334 -1.808 14.882 1.00 96.19 178 PHE A CA 1
ATOM 1458 C C . PHE A 1 178 ? 0.657 -2.869 15.748 1.00 96.19 178 PHE A C 1
ATOM 1460 O O . PHE A 1 178 ? 1.300 -3.815 16.209 1.00 96.19 178 PHE A O 1
ATOM 1467 N N . LYS A 1 179 ? -0.661 -2.772 15.911 1.00 96.00 179 LYS A N 1
ATOM 1468 C CA . LYS A 1 179 ? -1.441 -3.741 16.686 1.00 96.00 179 LYS A CA 1
ATOM 1469 C C . LYS A 1 179 ? -1.458 -5.117 16.022 1.00 96.00 179 LYS A C 1
ATOM 1471 O O . LYS A 1 179 ? -1.222 -6.131 16.687 1.00 96.00 179 LYS A O 1
ATOM 1476 N N . HIS A 1 180 ? -1.659 -5.157 14.704 1.00 95.94 180 HIS A N 1
ATOM 1477 C CA . HIS A 1 180 ? -1.841 -6.400 13.947 1.00 95.94 180 HIS A CA 1
ATOM 1478 C C . HIS A 1 180 ? -0.700 -6.734 12.975 1.00 95.94 180 HIS A C 1
ATOM 1480 O O . HIS A 1 180 ? -0.487 -7.913 12.699 1.00 95.94 180 HIS A O 1
ATOM 1486 N N . GLY A 1 181 ? 0.093 -5.749 12.545 1.00 95.88 181 GLY A N 1
ATOM 1487 C CA . GLY A 1 181 ? 1.176 -5.922 11.571 1.00 95.88 181 GLY A CA 1
ATOM 1488 C C . GLY A 1 181 ? 0.975 -5.024 10.355 1.00 95.88 181 GLY A C 1
ATOM 1489 O O . GLY A 1 181 ? 0.287 -4.014 10.454 1.00 95.88 181 GLY A O 1
ATOM 1490 N N . VAL A 1 182 ? 1.579 -5.395 9.228 1.00 97.06 182 VAL A N 1
ATOM 1491 C CA . VAL A 1 182 ? 1.352 -4.736 7.929 1.00 97.06 182 VAL A CA 1
ATOM 1492 C C . VAL A 1 182 ? 0.262 -5.466 7.145 1.00 97.06 182 VAL A C 1
ATOM 1494 O O . VAL A 1 182 ? -0.132 -6.572 7.523 1.00 97.06 182 VAL A O 1
ATOM 1497 N N . LEU A 1 183 ? -0.227 -4.882 6.052 1.00 97.81 183 LEU A N 1
ATOM 1498 C CA . LEU A 1 183 ? -1.190 -5.560 5.180 1.00 97.81 183 LEU A CA 1
ATOM 1499 C C . LEU A 1 183 ? -0.470 -6.454 4.179 1.00 97.81 183 LEU A C 1
ATOM 1501 O O . LEU A 1 183 ? 0.567 -6.074 3.644 1.00 97.81 183 LEU A O 1
ATOM 1505 N N . LEU A 1 184 ? -1.059 -7.613 3.904 1.00 97.69 184 LEU A N 1
ATOM 1506 C CA . LEU A 1 184 ? -0.733 -8.483 2.784 1.00 97.69 184 LEU A CA 1
ATOM 1507 C C . LEU A 1 184 ? -1.894 -8.480 1.791 1.00 97.69 184 LEU A C 1
ATOM 1509 O O . LEU A 1 184 ? -3.044 -8.680 2.185 1.00 97.69 184 LEU A O 1
ATOM 1513 N N . VAL A 1 185 ? -1.565 -8.282 0.517 1.00 97.38 185 VAL A N 1
ATOM 1514 C CA . VAL A 1 185 ? -2.507 -8.136 -0.600 1.00 97.38 185 VAL A CA 1
ATOM 1515 C C . VAL A 1 185 ? -2.563 -9.437 -1.402 1.00 97.38 185 VAL A C 1
ATOM 1517 O O . VAL A 1 185 ? -1.522 -10.030 -1.694 1.00 97.38 185 VAL A O 1
ATOM 1520 N N . TYR A 1 186 ? -3.768 -9.921 -1.720 1.00 97.44 186 TYR A N 1
ATOM 1521 C CA . TYR A 1 186 ? -3.956 -11.169 -2.468 1.00 97.44 186 TYR A CA 1
ATOM 1522 C C . TYR A 1 186 ? -5.323 -11.253 -3.157 1.00 97.44 186 TYR A C 1
ATOM 1524 O O . TYR A 1 186 ? -6.297 -10.644 -2.721 1.00 97.44 186 TYR A O 1
ATOM 1532 N N . ASN A 1 187 ? -5.417 -12.062 -4.206 1.00 96.38 187 ASN A N 1
ATOM 1533 C CA . ASN A 1 187 ? -6.678 -12.489 -4.814 1.00 96.38 187 ASN A CA 1
ATOM 1534 C C . ASN A 1 187 ? -6.524 -13.913 -5.382 1.00 96.38 187 ASN A C 1
ATOM 1536 O O . ASN A 1 187 ? -5.607 -14.635 -4.991 1.00 96.38 187 ASN A O 1
ATOM 1540 N N . GLU A 1 188 ? -7.442 -14.343 -6.247 1.00 94.88 188 GLU A N 1
ATOM 1541 C CA . GLU A 1 188 ? -7.387 -15.678 -6.858 1.00 94.88 188 GLU A CA 1
ATOM 1542 C C . GLU A 1 188 ? -6.182 -15.844 -7.799 1.00 94.88 188 GLU A C 1
ATOM 1544 O O . GLU A 1 188 ? -5.529 -16.885 -7.782 1.00 94.88 188 GLU A O 1
ATOM 1549 N N . SER A 1 189 ? -5.842 -14.802 -8.564 1.00 93.62 189 SER A N 1
ATOM 1550 C CA . SER A 1 189 ? -4.729 -14.809 -9.525 1.00 93.62 189 SER A CA 1
ATOM 1551 C C . SER A 1 189 ? -3.367 -14.547 -8.877 1.00 93.62 189 SER A C 1
ATOM 1553 O O . SER A 1 189 ? -2.340 -15.033 -9.347 1.00 93.62 189 SER A O 1
ATOM 1555 N N . VAL A 1 190 ? -3.346 -13.767 -7.796 1.00 94.06 190 VAL A N 1
ATOM 1556 C CA . VAL A 1 190 ? -2.159 -13.367 -7.039 1.00 94.06 190 VAL A CA 1
ATOM 1557 C C . VAL A 1 190 ? -2.251 -13.987 -5.643 1.00 94.06 190 VAL A C 1
ATOM 1559 O O . VAL A 1 190 ? -2.856 -13.404 -4.735 1.00 94.06 190 VAL A O 1
ATOM 1562 N N . PRO A 1 191 ? -1.659 -15.176 -5.436 1.00 94.75 191 PRO A N 1
ATOM 1563 C CA . PRO A 1 191 ? -1.787 -15.895 -4.179 1.00 94.75 191 PRO A CA 1
ATOM 1564 C C . PRO A 1 191 ? -1.024 -15.191 -3.057 1.00 94.75 191 PRO A C 1
ATOM 1566 O O . PRO A 1 191 ? -0.015 -14.528 -3.278 1.00 94.75 191 PRO A O 1
ATOM 1569 N N . GLN A 1 192 ? -1.417 -15.441 -1.808 1.00 95.00 192 GLN A N 1
ATOM 1570 C CA . GLN A 1 192 ? -0.747 -14.876 -0.625 1.00 95.00 192 GLN A CA 1
ATOM 1571 C C . GLN A 1 192 ? 0.760 -15.186 -0.563 1.00 95.00 192 GLN A C 1
ATOM 1573 O O . GLN A 1 192 ? 1.532 -14.426 0.020 1.00 95.00 192 GLN A O 1
ATOM 1578 N N . SER A 1 193 ? 1.192 -16.295 -1.171 1.00 93.50 193 SER A N 1
ATOM 1579 C CA . SER A 1 193 ? 2.603 -16.680 -1.266 1.00 93.50 193 SER A CA 1
ATOM 1580 C C . SER A 1 193 ? 3.436 -15.715 -2.117 1.00 93.50 193 SER A C 1
ATOM 1582 O O . SER A 1 193 ? 4.654 -15.667 -1.926 1.00 93.50 193 SER A O 1
ATOM 1584 N N . ARG A 1 194 ? 2.806 -14.914 -2.995 1.00 92.88 194 ARG A N 1
ATOM 1585 C CA . ARG A 1 194 ? 3.440 -13.818 -3.744 1.00 92.88 194 ARG A CA 1
ATOM 1586 C C . ARG A 1 194 ? 4.087 -12.791 -2.813 1.00 92.88 194 ARG A C 1
ATOM 1588 O O . ARG A 1 194 ? 5.117 -12.230 -3.185 1.00 92.88 194 ARG A O 1
ATOM 1595 N N . GLY A 1 195 ? 3.523 -12.606 -1.617 1.00 92.62 195 GLY A N 1
ATOM 1596 C CA . GLY A 1 195 ? 4.124 -11.822 -0.540 1.00 92.62 195 GLY A CA 1
ATOM 1597 C C . GLY A 1 195 ? 4.071 -10.311 -0.748 1.00 92.62 195 GLY A C 1
ATOM 1598 O O . GLY A 1 195 ? 4.981 -9.627 -0.298 1.00 92.62 195 GLY A O 1
ATOM 1599 N N . ILE A 1 196 ? 3.040 -9.799 -1.422 1.00 94.69 196 ILE A N 1
ATOM 1600 C CA . ILE A 1 196 ? 2.864 -8.354 -1.608 1.00 94.69 196 ILE A CA 1
ATOM 1601 C C . ILE A 1 196 ? 2.370 -7.736 -0.320 1.00 94.69 196 ILE A C 1
ATOM 1603 O O . ILE A 1 196 ? 1.337 -8.152 0.210 1.00 94.69 196 ILE A O 1
ATOM 1607 N N . LEU A 1 197 ? 3.101 -6.740 0.166 1.00 96.12 197 LEU A N 1
ATOM 1608 C CA . LEU A 1 197 ? 2.775 -6.041 1.395 1.00 96.12 197 LEU A CA 1
ATOM 1609 C C . LEU A 1 197 ? 2.486 -4.564 1.121 1.00 96.12 197 LEU A C 1
ATOM 1611 O O . LEU A 1 197 ? 2.983 -3.995 0.153 1.00 96.12 197 LEU A O 1
ATOM 1615 N N . VAL A 1 198 ? 1.716 -3.940 2.010 1.00 96.75 198 VAL A N 1
ATOM 1616 C CA . VAL A 1 198 ? 1.611 -2.478 2.099 1.00 96.75 198 VAL A CA 1
ATOM 1617 C C . VAL A 1 198 ? 2.467 -2.034 3.280 1.00 96.75 198 VAL A C 1
ATOM 1619 O O . VAL A 1 198 ? 2.138 -2.335 4.431 1.00 96.75 198 VAL A O 1
ATOM 1622 N N . HIS A 1 199 ? 3.604 -1.389 3.015 1.00 94.75 199 HIS A N 1
ATOM 1623 C CA . HIS A 1 199 ? 4.582 -1.040 4.051 1.00 94.75 199 HIS A CA 1
ATOM 1624 C C . HIS A 1 199 ? 5.345 0.248 3.738 1.00 94.75 199 HIS A C 1
ATOM 1626 O O . HIS A 1 199 ? 5.252 0.785 2.643 1.00 94.75 199 HIS A O 1
ATOM 1632 N N . ALA A 1 200 ? 6.129 0.743 4.703 1.00 92.94 200 ALA A N 1
ATOM 1633 C CA . ALA A 1 200 ? 6.798 2.027 4.536 1.00 92.94 200 ALA A CA 1
ATOM 1634 C C . ALA A 1 200 ? 8.092 1.859 3.751 1.00 92.94 200 ALA A C 1
ATOM 1636 O O . ALA A 1 200 ? 8.828 0.887 3.975 1.00 92.94 200 ALA A O 1
ATOM 1637 N N . GLY A 1 201 ? 8.378 2.829 2.891 1.00 88.25 201 GLY A N 1
ATOM 1638 C CA . GLY A 1 201 ? 9.560 2.882 2.041 1.00 88.25 201 GLY A CA 1
ATOM 1639 C C . GLY A 1 201 ? 9.794 4.298 1.514 1.00 88.25 201 GLY A C 1
ATOM 1640 O O . GLY A 1 201 ? 9.022 5.208 1.803 1.00 88.25 201 GLY A O 1
ATOM 1641 N N . GLN A 1 202 ? 10.898 4.493 0.792 1.00 80.75 202 GLN A N 1
ATOM 1642 C CA . GLN A 1 202 ? 11.264 5.806 0.235 1.00 80.75 202 GLN A CA 1
ATOM 1643 C C . GLN A 1 202 ? 11.280 5.837 -1.289 1.00 80.75 202 GLN A C 1
ATOM 1645 O O . GLN A 1 202 ? 10.985 6.871 -1.879 1.00 80.75 202 GLN A O 1
ATOM 1650 N N . ASP A 1 203 ? 11.676 4.734 -1.914 1.00 74.94 203 ASP A N 1
ATOM 1651 C CA . ASP A 1 203 ? 11.927 4.646 -3.347 1.00 74.94 203 ASP A CA 1
ATOM 1652 C C . ASP A 1 203 ? 11.667 3.218 -3.853 1.00 74.94 203 ASP A C 1
ATOM 1654 O O . ASP A 1 203 ? 11.399 2.303 -3.062 1.00 74.94 203 ASP A O 1
ATOM 1658 N N . GLY A 1 204 ? 11.776 3.037 -5.174 1.00 69.88 204 GLY A N 1
ATOM 1659 C CA . GLY A 1 204 ? 11.568 1.762 -5.865 1.00 69.88 204 GLY A CA 1
ATOM 1660 C C . GLY A 1 204 ? 12.386 0.596 -5.302 1.00 69.88 204 GLY A C 1
ATOM 1661 O O . GLY A 1 204 ? 11.933 -0.544 -5.329 1.00 69.88 204 GLY A O 1
ATOM 1662 N N . GLY A 1 205 ? 13.539 0.857 -4.685 1.00 72.00 205 GLY A N 1
ATOM 1663 C CA . GLY A 1 205 ? 14.438 -0.161 -4.150 1.00 72.00 205 GLY A CA 1
ATOM 1664 C C . GLY A 1 205 ? 13.950 -0.796 -2.853 1.00 72.00 205 GLY A C 1
ATOM 1665 O O . GLY A 1 205 ? 14.539 -1.776 -2.402 1.00 72.00 205 GLY A O 1
ATOM 1666 N N . TRP A 1 206 ? 12.902 -0.238 -2.248 1.00 73.75 206 TRP A N 1
ATOM 1667 C CA . TRP A 1 206 ? 12.233 -0.793 -1.072 1.00 73.75 206 TRP A CA 1
ATOM 1668 C C . TRP A 1 206 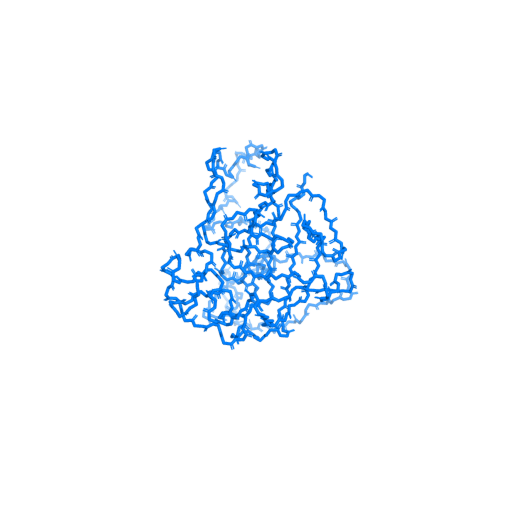? 10.967 -1.563 -1.424 1.00 73.75 206 TRP A C 1
ATOM 1670 O O . TRP A 1 206 ? 10.391 -2.178 -0.532 1.00 73.75 206 TRP A O 1
ATOM 1680 N N . THR A 1 207 ? 10.519 -1.499 -2.679 1.00 73.19 207 THR A N 1
ATOM 1681 C CA . THR A 1 207 ? 9.256 -2.107 -3.091 1.00 73.19 207 THR A CA 1
ATOM 1682 C C . THR A 1 207 ? 9.396 -3.631 -3.134 1.00 73.19 207 THR A C 1
ATOM 1684 O O . THR A 1 207 ? 8.648 -4.320 -2.452 1.00 73.19 207 THR A O 1
ATOM 1687 N N . GLU A 1 208 ? 10.362 -4.197 -3.868 1.00 80.62 208 GLU A N 1
ATOM 1688 C CA . GLU A 1 208 ? 10.502 -5.658 -4.057 1.00 80.62 208 GLU A CA 1
ATOM 1689 C C . GLU A 1 208 ? 9.171 -6.338 -4.482 1.00 80.62 208 GLU A C 1
ATOM 1691 O O . GLU A 1 208 ? 8.885 -7.488 -4.134 1.00 80.62 208 GLU A O 1
ATOM 1696 N N . GLY A 1 209 ? 8.310 -5.614 -5.209 1.00 83.06 209 GLY A N 1
ATOM 1697 C CA . GLY A 1 209 ? 6.925 -6.006 -5.524 1.00 83.06 209 GLY A CA 1
ATOM 1698 C C . GLY A 1 209 ? 5.826 -5.366 -4.662 1.00 83.06 209 GLY A C 1
ATOM 1699 O O . GLY A 1 209 ? 4.658 -5.472 -5.014 1.00 83.06 209 GLY A O 1
ATOM 1700 N N . CYS A 1 210 ? 6.165 -4.733 -3.541 1.00 92.69 210 CYS A N 1
ATOM 1701 C CA . CYS A 1 210 ? 5.232 -4.170 -2.562 1.00 92.69 210 CYS A CA 1
ATOM 1702 C C . CYS A 1 210 ? 4.722 -2.767 -2.924 1.00 92.69 210 CYS A C 1
ATOM 1704 O O . CYS A 1 210 ? 5.282 -2.081 -3.777 1.00 92.69 210 CYS A O 1
ATOM 1706 N N . ILE A 1 211 ? 3.680 -2.342 -2.204 1.00 94.38 211 ILE A N 1
ATOM 1707 C CA . ILE A 1 211 ? 3.034 -1.033 -2.336 1.00 94.38 211 ILE A CA 1
ATOM 1708 C C . ILE A 1 211 ? 3.502 -0.133 -1.188 1.00 94.38 211 ILE A C 1
ATOM 1710 O O . ILE A 1 211 ? 3.345 -0.481 -0.012 1.00 94.38 211 ILE A O 1
ATOM 1714 N N . LEU A 1 212 ? 4.050 1.036 -1.520 1.00 93.88 212 LEU A N 1
ATOM 1715 C CA . LEU A 1 212 ? 4.570 2.005 -0.554 1.00 93.88 212 LEU A CA 1
ATOM 1716 C C . LEU A 1 212 ? 3.686 3.260 -0.519 1.00 93.88 212 LEU A C 1
ATOM 1718 O O . LEU A 1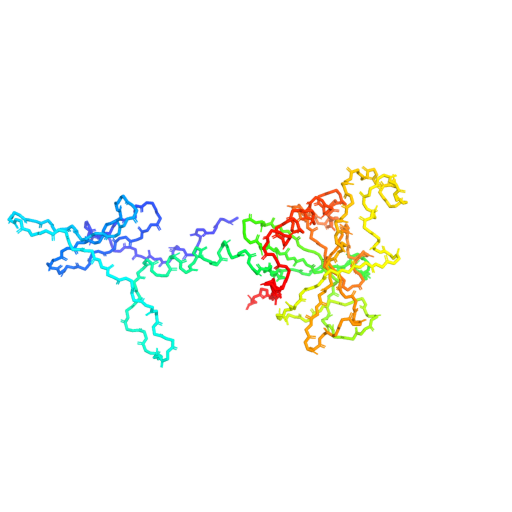 212 ? 3.797 4.078 -1.428 1.00 93.88 212 LEU A O 1
ATOM 1722 N N . PRO A 1 213 ? 2.821 3.456 0.491 1.00 94.50 213 PRO A N 1
ATOM 1723 C CA . PRO A 1 213 ? 2.001 4.660 0.593 1.00 94.50 213 PRO A CA 1
ATOM 1724 C C . PRO A 1 213 ? 2.754 5.818 1.269 1.00 94.50 213 PRO A C 1
ATOM 1726 O O . PRO A 1 213 ? 3.604 5.598 2.135 1.00 94.50 213 PRO A O 1
ATOM 1729 N N . SER A 1 214 ? 2.422 7.059 0.914 1.00 92.56 214 SER A N 1
ATOM 1730 C CA . SER A 1 214 ? 2.883 8.291 1.578 1.00 92.56 214 SER A CA 1
ATOM 1731 C C . SER A 1 214 ? 1.894 9.430 1.343 1.00 92.56 214 SER A C 1
ATOM 1733 O O . SER A 1 214 ? 1.248 9.493 0.305 1.00 92.56 214 SER A O 1
ATOM 1735 N N . SER A 1 215 ? 1.824 10.380 2.268 1.00 87.94 215 SER A N 1
ATOM 1736 C CA . SER A 1 215 ? 1.049 11.617 2.133 1.00 87.94 215 SER A CA 1
ATOM 1737 C C . SER A 1 215 ? 1.737 12.651 1.242 1.00 87.94 215 SER A C 1
ATOM 1739 O O . SER A 1 215 ? 1.103 13.581 0.754 1.00 87.94 215 SER A O 1
ATOM 1741 N N . LYS A 1 216 ? 3.050 12.505 1.036 1.00 83.44 216 LYS A N 1
ATOM 1742 C CA . LYS A 1 216 ? 3.863 13.408 0.222 1.00 83.44 216 LYS A CA 1
ATOM 1743 C C . LYS A 1 216 ? 4.674 12.645 -0.804 1.00 83.44 216 LYS A C 1
ATOM 1745 O O . LYS A 1 216 ? 5.215 11.572 -0.519 1.00 83.44 216 LYS A O 1
ATOM 1750 N N . GLN A 1 217 ? 4.821 13.276 -1.957 1.00 74.38 217 GLN A N 1
ATOM 1751 C CA . GLN A 1 217 ? 5.682 12.847 -3.041 1.00 74.38 217 GLN A CA 1
ATOM 1752 C C . GLN A 1 217 ? 6.499 14.052 -3.512 1.00 74.38 217 GLN A C 1
ATOM 1754 O O . GLN A 1 217 ? 5.934 15.103 -3.807 1.00 74.38 217 GLN A O 1
ATOM 1759 N N . ASP A 1 218 ? 7.821 13.907 -3.592 1.00 66.88 218 ASP A N 1
ATOM 1760 C CA . ASP A 1 218 ? 8.662 14.868 -4.309 1.00 66.88 218 ASP A CA 1
ATOM 1761 C C . ASP A 1 218 ? 8.847 14.367 -5.748 1.00 66.88 218 ASP A C 1
ATOM 1763 O O . ASP A 1 218 ? 9.390 13.282 -5.961 1.00 66.88 218 ASP A O 1
ATOM 1767 N N . ARG A 1 219 ? 8.347 15.129 -6.731 1.00 64.38 219 ARG A N 1
ATOM 1768 C CA . ARG A 1 219 ? 8.459 14.825 -8.172 1.00 64.38 219 ARG A CA 1
ATOM 1769 C C . ARG A 1 219 ? 9.573 15.628 -8.863 1.00 64.38 219 ARG A C 1
ATOM 1771 O O . ARG A 1 219 ? 9.590 15.709 -10.091 1.00 64.38 219 ARG A O 1
ATOM 1778 N N . ASN A 1 220 ? 10.513 16.235 -8.131 1.00 57.62 220 ASN A N 1
ATOM 1779 C CA . ASN A 1 220 ? 11.609 16.962 -8.775 1.00 57.62 220 ASN A CA 1
ATOM 1780 C C . ASN A 1 220 ? 12.460 16.030 -9.650 1.00 57.62 220 ASN A C 1
ATOM 1782 O O . ASN A 1 220 ? 12.872 14.950 -9.224 1.00 57.62 220 ASN A O 1
ATOM 1786 N N . LEU A 1 221 ? 12.725 16.478 -10.882 1.00 47.66 221 LEU A N 1
ATOM 1787 C CA . LEU A 1 221 ? 13.284 15.712 -12.006 1.00 47.66 221 LEU A CA 1
ATOM 1788 C C . LEU A 1 221 ? 14.538 14.885 -11.665 1.00 47.66 221 LEU A C 1
ATOM 1790 O O . LEU A 1 221 ? 14.756 13.845 -12.280 1.00 47.66 221 LEU A O 1
ATOM 1794 N N . ASP A 1 222 ? 15.296 15.244 -10.630 1.00 52.00 222 ASP A N 1
ATOM 1795 C CA . ASP A 1 222 ? 16.534 14.555 -10.249 1.00 52.00 222 ASP A CA 1
ATOM 1796 C C . ASP A 1 222 ? 16.390 13.558 -9.086 1.00 52.00 222 ASP A C 1
ATOM 1798 O O . ASP A 1 222 ? 17.252 12.697 -8.911 1.00 52.00 222 ASP A O 1
ATOM 1802 N N . LYS A 1 223 ? 15.308 13.613 -8.295 1.00 55.34 223 LYS A N 1
ATOM 1803 C CA . LYS A 1 223 ? 15.083 12.730 -7.134 1.00 55.34 223 LYS A CA 1
ATOM 1804 C C . LYS A 1 223 ? 13.590 12.528 -6.904 1.00 55.34 223 LYS A C 1
ATOM 1806 O O . LYS A 1 223 ? 12.941 13.393 -6.333 1.00 55.34 223 LYS A O 1
ATOM 1811 N N . TRP A 1 224 ? 13.054 11.384 -7.329 1.00 59.88 224 TRP A N 1
ATOM 1812 C CA . TRP A 1 224 ? 11.684 11.027 -6.961 1.00 59.88 224 TRP A CA 1
ATOM 1813 C C . TRP A 1 224 ? 11.749 10.174 -5.709 1.00 59.88 224 TRP A C 1
ATOM 1815 O O . TRP A 1 224 ? 12.061 8.989 -5.783 1.00 59.88 224 TRP A O 1
ATOM 1825 N N . ASN A 1 225 ? 11.521 10.815 -4.569 1.00 65.88 225 ASN A N 1
ATOM 1826 C CA . ASN A 1 225 ? 11.642 10.188 -3.265 1.00 65.88 225 ASN A CA 1
ATOM 1827 C C . ASN A 1 225 ? 10.399 10.493 -2.427 1.00 65.88 225 ASN A C 1
ATOM 1829 O O . ASN A 1 225 ? 9.848 11.594 -2.458 1.00 65.88 225 ASN A O 1
ATOM 1833 N N . MET A 1 226 ? 10.017 9.520 -1.614 1.00 74.75 226 MET A N 1
ATOM 1834 C CA . MET A 1 226 ? 9.133 9.693 -0.469 1.00 74.75 226 MET A CA 1
ATOM 1835 C C . MET A 1 226 ? 9.990 9.746 0.796 1.00 74.75 226 MET A C 1
ATOM 1837 O O . MET A 1 226 ? 11.084 9.168 0.865 1.00 74.75 226 MET A O 1
ATOM 1841 N N . THR A 1 227 ? 9.520 10.443 1.827 1.00 80.94 227 THR A N 1
ATOM 1842 C CA . THR A 1 227 ? 10.197 10.381 3.122 1.00 80.94 227 THR A CA 1
ATOM 1843 C C . THR A 1 227 ? 9.715 9.156 3.891 1.00 80.94 227 THR A C 1
ATOM 1845 O O . THR A 1 227 ? 8.538 8.797 3.862 1.00 80.94 227 THR A O 1
ATOM 1848 N N . MET A 1 228 ? 10.634 8.507 4.608 1.00 85.44 228 MET A N 1
ATOM 1849 C CA . MET A 1 228 ? 10.285 7.357 5.443 1.00 85.44 228 MET A CA 1
ATOM 1850 C C . MET A 1 228 ? 9.276 7.753 6.535 1.00 85.44 228 MET A C 1
ATOM 1852 O O . MET A 1 228 ? 8.389 6.970 6.849 1.00 85.44 228 MET A O 1
ATOM 1856 N N . ALA A 1 229 ? 9.380 8.966 7.088 1.00 85.69 229 ALA A N 1
ATOM 1857 C CA . ALA A 1 229 ? 8.469 9.451 8.123 1.00 85.69 229 ALA A CA 1
ATOM 1858 C C . ALA A 1 229 ? 7.039 9.652 7.592 1.00 85.69 229 ALA A C 1
ATOM 1860 O O . ALA A 1 229 ? 6.101 9.115 8.179 1.00 85.69 229 ALA A O 1
ATOM 1861 N N . ASP A 1 230 ? 6.873 10.336 6.451 1.00 90.44 230 ASP A N 1
ATOM 1862 C CA . ASP A 1 230 ? 5.548 10.542 5.845 1.00 90.44 230 ASP A CA 1
ATOM 1863 C C . ASP A 1 230 ? 4.908 9.193 5.462 1.00 90.44 230 ASP A C 1
ATOM 1865 O O . ASP A 1 230 ? 3.712 8.981 5.674 1.00 90.44 230 ASP A O 1
ATOM 1869 N N . SER A 1 231 ? 5.708 8.244 4.962 1.00 93.12 231 SER A N 1
ATOM 1870 C CA . SER A 1 231 ? 5.234 6.901 4.616 1.00 93.12 231 SER A CA 1
ATOM 1871 C C . SER A 1 231 ? 4.755 6.109 5.842 1.00 93.12 231 SER A C 1
ATOM 1873 O O . SER A 1 231 ? 3.669 5.526 5.824 1.00 93.12 231 SER A O 1
ATOM 1875 N N . VAL A 1 232 ? 5.506 6.140 6.950 1.00 94.81 232 VAL A N 1
ATOM 1876 C CA . VAL A 1 232 ? 5.097 5.488 8.206 1.00 94.81 232 VAL A CA 1
ATOM 1877 C C . VAL A 1 232 ? 3.840 6.135 8.789 1.00 94.81 232 VAL A C 1
ATOM 1879 O O . VAL A 1 232 ? 2.915 5.421 9.176 1.00 94.81 232 VAL A O 1
ATOM 1882 N N . GLU A 1 233 ? 3.763 7.468 8.820 1.00 95.62 233 GLU A N 1
ATOM 1883 C CA . GLU A 1 233 ? 2.572 8.181 9.296 1.00 95.62 233 GLU A CA 1
ATOM 1884 C C . GLU A 1 233 ? 1.327 7.807 8.477 1.00 95.62 233 GLU A C 1
ATOM 1886 O O . GLU A 1 233 ? 0.254 7.565 9.033 1.00 95.62 233 GLU A O 1
ATOM 1891 N N . THR A 1 234 ? 1.482 7.700 7.157 1.00 96.00 234 THR A N 1
ATOM 1892 C CA . THR A 1 234 ? 0.395 7.329 6.242 1.00 96.00 234 THR A CA 1
ATOM 1893 C C . THR A 1 234 ? -0.106 5.912 6.504 1.00 96.00 234 THR A C 1
ATOM 1895 O O . THR A 1 234 ? -1.316 5.694 6.554 1.00 96.00 234 THR A O 1
ATOM 1898 N N . LEU A 1 235 ? 0.790 4.955 6.766 1.00 96.62 235 LEU A N 1
ATOM 1899 C CA . LEU A 1 235 ? 0.383 3.600 7.152 1.00 96.62 235 LEU A CA 1
ATOM 1900 C C . LEU A 1 235 ? -0.416 3.578 8.444 1.00 96.62 235 LEU A C 1
ATOM 1902 O O . LEU A 1 235 ? -1.400 2.854 8.517 1.00 96.62 235 LEU A O 1
ATOM 1906 N N . HIS A 1 236 ? -0.024 4.362 9.450 1.00 96.94 236 HIS A N 1
ATOM 1907 C CA . HIS A 1 236 ? -0.798 4.444 10.686 1.00 96.94 236 HIS A CA 1
ATOM 1908 C C . HIS A 1 236 ? -2.220 4.944 10.428 1.00 96.94 236 HIS A C 1
ATOM 1910 O O . HIS A 1 236 ? -3.161 4.365 10.960 1.00 96.94 236 HIS A O 1
ATOM 1916 N N . LYS A 1 237 ? -2.392 5.960 9.575 1.00 96.62 237 LYS A N 1
ATOM 1917 C CA . LYS A 1 237 ? -3.722 6.469 9.204 1.00 96.62 237 LYS A CA 1
ATOM 1918 C C . LYS A 1 237 ? -4.560 5.401 8.500 1.00 96.62 237 LYS A C 1
ATOM 1920 O O . LYS A 1 237 ? -5.673 5.128 8.938 1.00 96.62 237 LYS A O 1
ATOM 1925 N N . ILE A 1 238 ? -3.997 4.744 7.482 1.00 96.94 238 ILE A N 1
ATOM 1926 C CA . ILE A 1 238 ? -4.677 3.661 6.753 1.00 96.94 238 ILE A CA 1
ATOM 1927 C C . ILE A 1 238 ? -5.047 2.523 7.714 1.00 96.94 238 ILE A C 1
ATOM 1929 O O . ILE A 1 238 ? -6.184 2.063 7.723 1.00 96.94 238 ILE A O 1
ATOM 1933 N N . PHE A 1 239 ? -4.108 2.065 8.544 1.00 96.94 239 PHE A N 1
ATOM 1934 C CA . PHE A 1 239 ? -4.322 0.909 9.414 1.00 96.94 239 PHE A CA 1
ATOM 1935 C C . PHE A 1 239 ? -5.335 1.201 10.516 1.00 96.94 239 PHE A C 1
ATOM 1937 O O . PHE A 1 239 ? -6.174 0.345 10.775 1.00 96.94 239 PHE A O 1
ATOM 1944 N N . ASN A 1 240 ? -5.319 2.398 11.106 1.00 96.00 240 ASN A N 1
ATOM 1945 C CA . ASN A 1 240 ? -6.323 2.798 12.091 1.00 96.00 240 ASN A CA 1
ATOM 1946 C C . ASN A 1 240 ? -7.733 2.774 11.483 1.00 96.00 240 ASN A C 1
ATOM 1948 O O . ASN A 1 240 ? -8.642 2.206 12.080 1.00 96.00 240 ASN A O 1
ATOM 1952 N N . GLN A 1 241 ? -7.904 3.289 10.263 1.00 95.06 241 GLN A N 1
ATOM 1953 C CA . GLN A 1 241 ? -9.200 3.259 9.583 1.00 95.06 241 GLN A CA 1
ATOM 1954 C C . GLN A 1 241 ? -9.649 1.827 9.236 1.00 95.06 241 GLN A C 1
ATOM 1956 O O . GLN A 1 241 ? -10.826 1.497 9.372 1.00 95.06 241 GLN A O 1
ATOM 1961 N N . ILE A 1 242 ? -8.725 0.935 8.853 1.00 96.06 242 ILE A N 1
ATOM 1962 C CA . ILE A 1 242 ? -9.030 -0.496 8.660 1.00 96.06 242 ILE A CA 1
ATOM 1963 C C . ILE A 1 242 ? -9.446 -1.155 9.981 1.00 96.06 242 ILE A C 1
ATOM 1965 O O . ILE A 1 242 ? -10.359 -1.979 9.993 1.00 96.06 242 ILE A O 1
ATOM 1969 N N . GLU A 1 243 ? -8.784 -0.820 11.089 1.00 94.19 243 GLU A N 1
ATOM 1970 C CA . GLU A 1 243 ? -9.132 -1.339 12.415 1.00 94.19 243 GLU A CA 1
ATOM 1971 C C . GLU A 1 243 ? -10.528 -0.891 12.864 1.00 94.19 243 GLU A C 1
ATOM 1973 O O . GLU A 1 243 ? -11.249 -1.689 13.460 1.00 94.19 243 GLU A O 1
ATOM 1978 N N . GLU A 1 244 ? -10.921 0.346 12.556 1.00 92.19 244 GLU A N 1
ATOM 1979 C CA . GLU A 1 244 ? -12.263 0.873 12.832 1.00 92.19 244 GLU A CA 1
ATOM 1980 C C . GLU A 1 244 ? -13.337 0.230 11.943 1.00 92.19 244 GLU A C 1
ATOM 1982 O O . GLU A 1 244 ? -14.444 -0.044 12.404 1.00 92.19 244 GLU A O 1
ATOM 1987 N N . THR A 1 245 ? -13.004 -0.043 10.680 1.00 90.44 245 THR A N 1
ATOM 1988 C CA . THR A 1 245 ? -13.953 -0.549 9.672 1.00 90.44 245 THR A CA 1
ATOM 1989 C C . THR A 1 245 ? -14.123 -2.076 9.704 1.00 90.44 245 THR A C 1
ATOM 1991 O O . THR A 1 245 ? -15.162 -2.601 9.296 1.00 90.44 245 THR A O 1
ATOM 1994 N N . GLY A 1 246 ? -13.116 -2.804 10.187 1.00 93.00 246 GLY A N 1
ATOM 1995 C CA . GLY A 1 246 ? -13.043 -4.264 10.107 1.00 93.00 246 GLY A CA 1
ATOM 1996 C C . GLY A 1 246 ? -12.409 -4.721 8.793 1.00 93.00 246 GLY A C 1
ATOM 1997 O O . GLY A 1 246 ? -12.925 -4.469 7.704 1.00 93.00 246 GLY A O 1
ATOM 1998 N N . ILE A 1 247 ? -11.264 -5.404 8.888 1.00 94.88 247 ILE A N 1
ATOM 1999 C CA . ILE A 1 247 ? -10.431 -5.776 7.732 1.00 94.88 247 ILE A CA 1
ATOM 2000 C C . ILE A 1 247 ? -11.146 -6.685 6.725 1.00 94.88 247 ILE A C 1
ATOM 2002 O O . ILE A 1 247 ? -10.855 -6.636 5.534 1.00 94.88 247 ILE A O 1
ATOM 2006 N N . GLU A 1 248 ? -12.092 -7.500 7.183 1.00 91.38 248 GLU A N 1
ATOM 2007 C CA . GLU A 1 248 ? -12.907 -8.392 6.360 1.00 91.38 248 GLU A CA 1
ATOM 2008 C C . GLU A 1 248 ? -13.799 -7.650 5.357 1.00 91.38 248 GLU A C 1
ATOM 2010 O O . GLU A 1 248 ? -14.147 -8.215 4.319 1.00 91.38 248 GLU A O 1
ATOM 2015 N N . ASN A 1 249 ? -14.118 -6.385 5.641 1.00 91.00 249 ASN A N 1
ATOM 2016 C CA . ASN A 1 249 ? -14.928 -5.533 4.777 1.00 91.00 249 ASN A CA 1
ATOM 2017 C C . ASN A 1 249 ? -14.075 -4.769 3.756 1.00 91.00 249 ASN A C 1
ATOM 2019 O O . ASN A 1 249 ? -14.621 -4.177 2.829 1.00 91.00 249 ASN A O 1
ATOM 2023 N N . ILE A 1 250 ? -12.746 -4.783 3.909 1.00 95.25 250 ILE A N 1
ATOM 2024 C CA . ILE A 1 250 ? -11.847 -3.964 3.101 1.00 95.25 250 ILE A CA 1
ATOM 2025 C C . ILE A 1 250 ? -11.499 -4.644 1.778 1.00 95.25 250 ILE A C 1
ATOM 2027 O O . ILE A 1 250 ? -11.063 -5.800 1.728 1.00 95.25 250 ILE A O 1
ATOM 2031 N N . LYS A 1 251 ? -11.609 -3.875 0.696 1.00 95.25 251 LYS A N 1
ATOM 2032 C CA . LYS A 1 251 ? -11.082 -4.215 -0.627 1.00 95.25 251 LYS A CA 1
ATOM 2033 C C . LYS A 1 251 ? -10.012 -3.221 -1.039 1.00 95.25 251 LYS A C 1
ATOM 2035 O O . LYS A 1 251 ? -10.102 -2.035 -0.743 1.00 95.25 251 LYS A O 1
ATOM 2040 N N . LEU A 1 252 ? -9.009 -3.715 -1.751 1.00 96.81 252 LEU A N 1
ATOM 2041 C CA . LEU A 1 252 ? -8.011 -2.884 -2.409 1.00 96.81 252 LEU A CA 1
ATOM 2042 C C . LEU A 1 252 ? -8.219 -3.001 -3.917 1.00 96.81 252 LEU A C 1
ATOM 2044 O O . LEU A 1 252 ? -8.239 -4.105 -4.455 1.00 96.81 252 LEU A O 1
ATOM 2048 N N . VAL A 1 253 ? -8.414 -1.875 -4.590 1.00 95.50 253 VAL A N 1
ATOM 2049 C CA . VAL A 1 253 ? -8.678 -1.805 -6.028 1.00 95.50 253 VAL A CA 1
ATOM 2050 C C . VAL A 1 253 ? -7.544 -1.034 -6.675 1.00 95.50 253 VAL A C 1
ATOM 2052 O O . VAL A 1 253 ? -7.301 0.106 -6.298 1.00 95.50 253 VAL A O 1
ATOM 2055 N N . ILE A 1 254 ? -6.866 -1.656 -7.633 1.00 94.69 254 ILE A N 1
ATOM 2056 C CA . ILE A 1 254 ? -5.790 -1.046 -8.413 1.00 94.69 254 ILE A CA 1
ATOM 2057 C C . ILE A 1 254 ? -6.283 -0.856 -9.839 1.00 94.69 254 ILE A C 1
ATOM 2059 O O . ILE A 1 254 ? -6.735 -1.817 -10.466 1.00 94.69 254 ILE A O 1
ATOM 2063 N N . THR A 1 255 ? -6.152 0.359 -10.349 1.00 92.88 255 THR A N 1
ATOM 2064 C CA . THR A 1 255 ? -6.411 0.717 -11.743 1.00 92.88 255 THR A CA 1
ATOM 2065 C C . THR A 1 255 ? -5.220 1.470 -12.315 1.00 92.88 255 THR A C 1
ATOM 2067 O O . THR A 1 255 ? -4.536 2.190 -11.591 1.00 92.88 255 THR A O 1
ATOM 2070 N N . ASP A 1 256 ? -4.989 1.325 -13.612 1.00 88.56 256 ASP A N 1
ATOM 2071 C CA . ASP A 1 256 ? -4.103 2.212 -14.361 1.00 88.56 256 ASP A CA 1
ATOM 2072 C C . ASP A 1 256 ? -4.934 3.399 -14.878 1.00 88.56 256 ASP A C 1
ATOM 2074 O O . ASP A 1 256 ? -6.114 3.222 -15.201 1.00 88.56 256 ASP A O 1
ATOM 2078 N N . GLU A 1 257 ? -4.370 4.611 -14.911 1.00 83.81 257 GLU A N 1
ATOM 2079 C CA . GLU A 1 257 ? -5.002 5.709 -15.647 1.00 83.81 257 GLU A CA 1
ATOM 2080 C C . GLU A 1 257 ? -5.190 5.275 -17.103 1.00 83.81 257 GLU A C 1
ATOM 2082 O O . GLU A 1 257 ? -4.277 4.756 -17.745 1.00 83.81 257 GLU A O 1
ATOM 2087 N N . THR A 1 258 ? -6.410 5.438 -17.609 1.00 49.00 258 THR A N 1
ATOM 2088 C CA . THR A 1 258 ? -6.715 5.219 -19.021 1.00 49.00 258 THR A CA 1
ATOM 2089 C C . THR A 1 258 ? -5.981 6.266 -19.851 1.00 49.00 258 THR A C 1
ATOM 2091 O O . THR A 1 258 ? -6.309 7.448 -19.733 1.00 49.00 258 THR A O 1
ATOM 2094 N N . GLU A 1 259 ? -5.019 5.831 -20.669 1.00 33.94 259 GLU A N 1
ATOM 2095 C CA . GLU A 1 259 ? -4.523 6.609 -21.818 1.00 33.94 259 GLU A CA 1
ATOM 2096 C C . GLU A 1 259 ? -5.649 6.940 -22.812 1.00 33.94 259 GLU A C 1
ATOM 2098 O O . GLU A 1 259 ? -6.556 6.090 -23.006 1.00 33.94 259 GLU A O 1
#

pLDDT: mean 72.84, std 24.13, range [30.91, 98.06]

Foldseek 3Di:
DDPPVVCPPDDDPPDDPAWDDDPNDTDGDDPDADWDWDDDPNAIWTDHDDDDDDDTDGDDDDDDDPPDPDDPDDDVVVVVVVVVCVQAVQAEWEWEFEDWDDDPDQLFTWTKTWIGHGNDIFMKTATGDDADLDAQASHAHDFFKKAKDFDADPCWHQCCCDCVHPNVVVQVGHDDGHPRTWIQIDDPSRHSNSVATEADDWHSNPRSHYMFTFRDWDPPPPDTTDRSRRRHVSRVVSSVSCVVVPSRSHMYGYYYPDD

Secondary structure (DSSP, 8-state):
--TTGGGTT----S--TTEEEETTEEEEPP--SS-EEEEETTEEEEE--SSS----PPPPPPPPPSS--------HHHHHHHHHHHHS-TTEEEEEEEEEE--SSGGG-EEEEEEEETTEEEEEEEESS-----TT-SSPPPSEEEEEEEE--SSS-TTTTSTTSHHHHHHT--PPPPSS-EEEEE-SSS-GGG-EEE---SSGGGTTT-BEEES--B--TT--B--HHHHHHHHHHHHHHHHHH-GGG-EEEEEE---

Radius of gyration: 24.58 Å; chains: 1; bounding box: 73×52×47 Å

InterPro domains:
  IPR043732 Domain of unknown function DUF5675 [PF18925] (108-243)

Organism: NCBI:txid1940526